Protein AF-A0A444YZS9-F1 (afdb_monomer)

Structure (mmCIF, N/CA/C/O backbone):
data_AF-A0A444YZS9-F1
#
_entry.id   AF-A0A444YZS9-F1
#
loop_
_atom_site.group_PDB
_atom_site.id
_atom_site.type_symbol
_atom_site.label_atom_id
_atom_site.label_alt_id
_atom_site.label_comp_id
_atom_site.label_asym_id
_atom_site.label_entity_id
_atom_site.label_seq_id
_atom_site.pdbx_PDB_ins_code
_atom_site.Cartn_x
_atom_site.Cartn_y
_atom_site.Cartn_z
_atom_site.occupancy
_atom_site.B_iso_or_equiv
_atom_site.auth_seq_id
_atom_site.auth_comp_id
_atom_site.auth_asym_id
_atom_site.auth_atom_id
_atom_site.pdbx_PDB_model_num
ATOM 1 N N . MET A 1 1 ? 4.940 11.281 -20.758 1.00 59.12 1 MET A N 1
ATOM 2 C CA . MET A 1 1 ? 5.599 10.452 -19.725 1.00 59.12 1 MET A CA 1
ATOM 3 C C . MET A 1 1 ? 4.553 9.520 -19.146 1.00 59.12 1 MET A C 1
ATOM 5 O O . MET A 1 1 ? 3.507 10.004 -18.732 1.00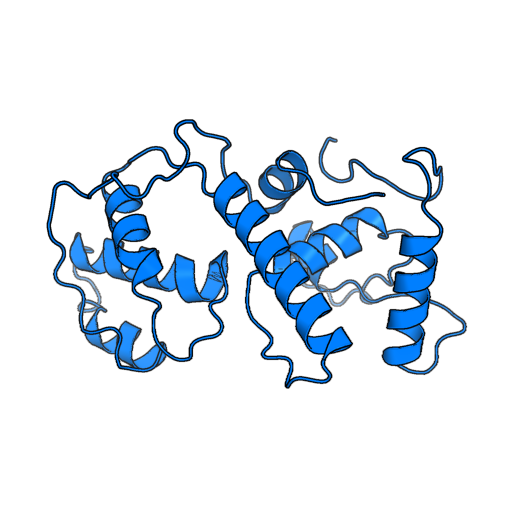 59.12 1 MET A O 1
ATOM 9 N N . ILE A 1 2 ? 4.793 8.212 -19.192 1.00 72.50 2 ILE A N 1
ATOM 10 C CA . ILE A 1 2 ? 3.886 7.215 -18.611 1.00 72.50 2 ILE A CA 1
ATOM 11 C C . ILE A 1 2 ? 3.994 7.282 -17.088 1.00 72.50 2 ILE A C 1
ATOM 13 O O . ILE A 1 2 ? 5.090 7.399 -16.548 1.00 72.50 2 ILE A O 1
ATOM 17 N N . GLY A 1 3 ? 2.858 7.239 -16.403 1.00 81.62 3 GLY A N 1
ATOM 18 C CA . GLY A 1 3 ? 2.788 7.294 -14.949 1.00 81.62 3 GLY A CA 1
ATOM 19 C C . GLY A 1 3 ? 1.581 6.522 -14.445 1.00 81.62 3 GLY A C 1
ATOM 20 O O . GLY A 1 3 ? 0.615 6.331 -15.184 1.00 81.62 3 GLY A O 1
ATOM 21 N N . MET A 1 4 ? 1.660 6.071 -13.197 1.00 89.69 4 MET A N 1
ATOM 22 C CA . MET A 1 4 ? 0.568 5.365 -12.541 1.00 89.69 4 MET A CA 1
ATOM 23 C C . MET A 1 4 ? -0.643 6.290 -12.399 1.00 89.69 4 MET A C 1
ATOM 25 O O . MET A 1 4 ? -0.527 7.415 -11.908 1.00 89.69 4 MET A O 1
ATOM 29 N N . SER A 1 5 ? -1.801 5.811 -12.835 1.00 91.38 5 SER A N 1
ATOM 30 C CA . SER A 1 5 ? -3.080 6.498 -12.702 1.00 91.38 5 SER A CA 1
ATOM 31 C C . SER A 1 5 ? -3.876 5.973 -11.506 1.00 91.38 5 SER A C 1
ATOM 33 O O . SER A 1 5 ? -3.575 4.923 -10.939 1.00 91.38 5 SER A O 1
ATOM 35 N N . LEU A 1 6 ? -4.953 6.674 -11.144 1.00 91.94 6 LEU A N 1
ATOM 36 C CA . LEU A 1 6 ? -5.874 6.202 -10.109 1.00 91.94 6 LEU A CA 1
ATOM 37 C C . LEU A 1 6 ? -6.535 4.865 -10.484 1.00 91.94 6 LEU A C 1
ATOM 39 O O . LEU A 1 6 ? -6.752 4.029 -9.612 1.00 91.94 6 LEU A O 1
ATOM 43 N N . LEU A 1 7 ? -6.803 4.638 -11.775 1.00 90.75 7 LEU A N 1
ATOM 44 C CA . LEU A 1 7 ? -7.357 3.373 -12.263 1.00 90.75 7 LEU A CA 1
ATOM 45 C C . LEU A 1 7 ? -6.376 2.213 -12.067 1.00 90.75 7 LEU A C 1
ATOM 47 O O . LEU A 1 7 ? -6.802 1.125 -11.694 1.00 90.75 7 LEU A O 1
ATOM 51 N N . ASP A 1 8 ? -5.073 2.447 -12.245 1.00 91.25 8 ASP A N 1
ATOM 52 C CA . ASP A 1 8 ? -4.054 1.425 -11.986 1.00 91.25 8 ASP A CA 1
ATOM 53 C C . ASP A 1 8 ? -4.031 1.021 -10.509 1.00 91.25 8 ASP A C 1
ATOM 55 O O . ASP A 1 8 ? -3.985 -0.167 -10.192 1.00 91.25 8 ASP A O 1
ATOM 59 N N . VAL A 1 9 ? -4.122 1.997 -9.597 1.00 92.62 9 VAL A N 1
ATOM 60 C CA . VAL A 1 9 ? -4.175 1.728 -8.152 1.00 92.62 9 VAL A CA 1
ATOM 61 C C . VAL A 1 9 ? -5.388 0.878 -7.804 1.00 92.62 9 VAL A C 1
ATOM 63 O O . VAL A 1 9 ? -5.254 -0.136 -7.122 1.00 92.62 9 VAL A O 1
ATOM 66 N N . VAL A 1 10 ? -6.566 1.256 -8.293 1.00 92.00 10 VAL A N 1
ATOM 67 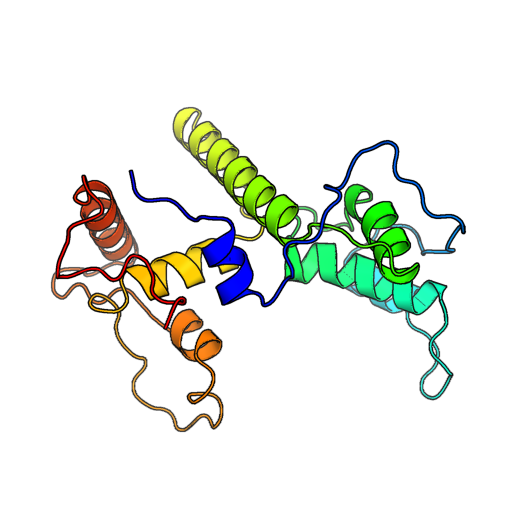C CA . VAL A 1 10 ? -7.817 0.522 -8.053 1.00 92.00 10 VAL A CA 1
ATOM 68 C C . VAL A 1 10 ? -7.719 -0.894 -8.592 1.00 92.00 10 VAL A C 1
ATOM 70 O O . VAL A 1 10 ? -8.099 -1.842 -7.916 1.00 92.00 10 VAL A O 1
ATOM 73 N N . ALA A 1 11 ? -7.162 -1.061 -9.785 1.00 89.81 11 ALA A N 1
ATOM 74 C CA . ALA A 1 11 ? -7.103 -2.364 -10.415 1.00 89.81 11 ALA A CA 1
ATOM 75 C C . ALA A 1 11 ? -6.065 -3.304 -9.770 1.00 89.81 11 ALA A C 1
ATOM 77 O O . ALA A 1 11 ? -6.247 -4.520 -9.791 1.00 89.81 11 ALA A O 1
ATOM 78 N N . ILE A 1 12 ? -5.000 -2.764 -9.162 1.00 89.50 12 ILE A N 1
ATOM 79 C CA . ILE A 1 12 ? -4.020 -3.552 -8.395 1.00 89.50 12 ILE A CA 1
ATOM 80 C C . ILE A 1 12 ? -4.536 -3.876 -6.987 1.00 89.50 12 ILE A C 1
ATOM 82 O O . ILE A 1 12 ? -4.329 -4.985 -6.499 1.00 89.50 12 ILE A O 1
ATOM 86 N N . THR A 1 13 ? -5.171 -2.912 -6.319 1.00 89.44 13 THR A N 1
ATOM 87 C CA . THR A 1 13 ? -5.498 -3.006 -4.884 1.00 89.44 13 THR A CA 1
ATOM 88 C C . THR A 1 13 ? -6.938 -3.416 -4.591 1.00 89.44 13 THR A C 1
ATOM 90 O O . THR A 1 13 ? -7.235 -3.831 -3.475 1.00 89.44 13 THR A O 1
ATOM 93 N N . GLY A 1 14 ? -7.842 -3.276 -5.560 1.00 89.94 14 GLY A N 1
ATOM 94 C CA . GLY A 1 14 ? -9.284 -3.414 -5.362 1.00 89.94 14 GLY A CA 1
ATOM 95 C C . GLY A 1 14 ? -9.913 -2.286 -4.536 1.00 89.94 14 GLY A C 1
ATOM 96 O O . GLY A 1 14 ? -11.105 -2.355 -4.240 1.00 89.94 14 GLY A O 1
ATOM 97 N N . LEU A 1 15 ? -9.148 -1.257 -4.147 1.00 89.88 15 LEU A N 1
ATOM 98 C CA . LEU A 1 15 ? -9.673 -0.139 -3.366 1.00 89.88 15 LEU A CA 1
ATOM 99 C C . LEU A 1 15 ? -10.675 0.668 -4.204 1.00 89.88 15 LEU A C 1
ATOM 101 O O . LEU A 1 15 ? -10.354 1.036 -5.335 1.00 89.88 15 LEU A O 1
ATOM 105 N N . PRO A 1 16 ? -11.865 0.986 -3.674 1.00 85.56 16 PRO A N 1
ATOM 106 C CA . PRO A 1 16 ? -12.861 1.746 -4.415 1.00 85.56 16 PRO A CA 1
ATOM 107 C C . PRO A 1 16 ? -12.456 3.220 -4.572 1.00 85.56 16 PRO A C 1
ATOM 109 O O . PRO A 1 16 ? -11.836 3.814 -3.686 1.00 85.56 16 PRO A O 1
ATOM 112 N N . ILE A 1 17 ? -12.865 3.836 -5.686 1.00 87.00 17 ILE A N 1
ATOM 113 C CA . ILE A 1 17 ? -12.825 5.295 -5.858 1.00 87.00 17 ILE A CA 1
ATOM 114 C C . ILE A 1 17 ? -14.128 5.863 -5.299 1.00 87.00 17 ILE A C 1
ATOM 116 O O . ILE A 1 17 ? -15.120 5.975 -6.017 1.00 87.00 17 ILE A O 1
ATOM 120 N N . ASN A 1 18 ? -14.121 6.227 -4.021 1.00 81.75 18 ASN A N 1
ATOM 121 C CA . ASN A 1 18 ? -15.279 6.829 -3.368 1.00 81.75 18 ASN A CA 1
ATOM 122 C C . ASN A 1 18 ? -15.033 8.322 -3.114 1.00 81.75 18 ASN A C 1
ATOM 124 O O . ASN A 1 18 ? -13.972 8.658 -2.593 1.00 81.75 18 ASN A O 1
ATOM 128 N N . PRO A 1 19 ? -15.972 9.228 -3.433 1.00 76.38 19 PRO A N 1
ATOM 129 C CA . PRO A 1 19 ? -16.004 10.539 -2.795 1.00 76.38 19 PRO A CA 1
ATOM 130 C C . PRO A 1 19 ? -16.503 10.400 -1.341 1.00 76.38 19 PRO A C 1
ATOM 132 O O . PRO A 1 19 ? -17.298 9.498 -1.067 1.00 76.38 19 PRO A O 1
ATOM 135 N N . PRO A 1 20 ? -16.126 11.301 -0.419 1.00 83.19 20 PRO A N 1
ATOM 136 C CA . PRO A 1 20 ? -15.168 12.403 -0.561 1.00 83.19 20 PRO A CA 1
ATOM 137 C C . PRO A 1 20 ? -13.691 11.971 -0.460 1.00 83.19 20 PRO A C 1
ATOM 139 O O . PRO A 1 20 ? -13.353 10.857 -0.057 1.00 83.19 20 PRO A O 1
ATOM 142 N N . ASP A 1 21 ? -12.791 12.888 -0.816 1.00 82.88 21 ASP A N 1
ATOM 143 C CA . ASP A 1 21 ? -11.374 12.745 -0.477 1.00 82.88 21 ASP A CA 1
ATOM 144 C C . ASP A 1 21 ? -11.174 12.918 1.034 1.00 82.88 21 ASP A C 1
ATOM 146 O O . ASP A 1 21 ? -11.908 13.671 1.667 1.00 82.88 21 ASP A O 1
ATOM 150 N N . TYR A 1 22 ? -10.164 12.259 1.606 1.00 81.75 22 TYR A N 1
ATOM 151 C CA . TYR A 1 22 ? -9.797 12.483 3.005 1.00 81.75 22 TYR A CA 1
ATOM 152 C C . TYR A 1 22 ? -9.292 13.919 3.200 1.00 81.75 22 TYR A C 1
ATOM 154 O O . TYR A 1 22 ? -8.346 14.346 2.532 1.00 81.75 22 TYR A O 1
ATOM 162 N N . THR A 1 23 ? -9.899 14.643 4.135 1.00 81.12 23 THR A N 1
ATOM 163 C CA . THR A 1 23 ? -9.546 16.023 4.481 1.00 81.12 23 THR A CA 1
ATOM 164 C C . THR A 1 23 ? -9.266 16.145 5.980 1.00 81.12 23 THR A C 1
ATOM 166 O O . THR A 1 23 ? -9.732 15.340 6.784 1.00 81.12 23 THR A O 1
ATOM 169 N N . SER A 1 24 ? -8.464 17.137 6.384 1.00 75.56 24 SER A N 1
ATOM 170 C CA . SER A 1 24 ? -8.013 17.279 7.781 1.00 75.56 24 SER A CA 1
ATOM 171 C C . SER A 1 24 ? -9.128 17.632 8.773 1.00 75.56 24 SER A C 1
ATOM 173 O O . SER A 1 24 ? -8.944 17.494 9.979 1.00 75.56 24 SER A O 1
ATOM 175 N N . ASP A 1 25 ? -10.255 18.140 8.280 1.00 83.06 25 ASP A N 1
ATOM 176 C CA . ASP A 1 25 ? -11.454 18.466 9.055 1.00 83.06 25 ASP A CA 1
ATOM 177 C C . ASP A 1 25 ? -12.316 17.237 9.374 1.00 83.06 25 ASP A C 1
ATOM 179 O O . ASP A 1 25 ? -13.143 17.307 10.282 1.00 83.06 25 ASP A O 1
ATOM 183 N N . MET A 1 26 ? -12.102 16.102 8.698 1.00 87.31 26 MET A N 1
ATOM 184 C CA . MET A 1 26 ? -12.776 14.854 9.051 1.00 87.31 26 MET A CA 1
ATOM 185 C C . MET A 1 26 ? -12.271 14.351 10.399 1.00 87.31 26 MET A C 1
ATOM 187 O O . MET A 1 26 ? -11.069 14.183 10.608 1.00 87.31 26 MET A O 1
ATOM 191 N N . GLN A 1 27 ? -13.203 14.091 11.311 1.00 88.62 27 GLN A N 1
ATOM 192 C CA . GLN A 1 27 ? -12.918 13.572 12.643 1.00 88.62 27 GLN A CA 1
ATOM 193 C C . GLN A 1 27 ? -13.842 12.389 12.937 1.00 88.62 27 GLN A C 1
ATOM 195 O O . GLN A 1 27 ? -15.018 12.443 12.562 1.00 88.62 27 GLN A O 1
ATOM 200 N N . PRO A 1 28 ? -13.335 11.333 13.592 1.00 91.25 28 PRO A N 1
ATOM 201 C CA . PRO A 1 28 ? -14.181 10.246 14.058 1.00 91.25 28 PRO A CA 1
ATOM 202 C C . PRO A 1 28 ? -15.171 10.760 15.109 1.00 91.25 28 PRO A C 1
ATOM 204 O O . PRO A 1 28 ? -14.886 11.704 15.853 1.00 91.25 28 PRO A O 1
ATOM 207 N N . LYS A 1 29 ? -16.346 10.139 15.168 1.00 91.38 29 LYS A N 1
ATOM 208 C CA . LYS A 1 29 ? -17.387 10.452 16.155 1.00 91.38 29 LYS A CA 1
ATOM 209 C C . LYS A 1 29 ? -16.996 9.969 17.548 1.00 91.38 29 LYS A C 1
ATOM 211 O O . LYS A 1 29 ? -17.358 10.612 18.533 1.00 91.38 29 LYS A O 1
ATOM 216 N N . HIS A 1 30 ? -16.269 8.859 17.625 1.00 91.94 30 HIS A N 1
ATOM 217 C CA . HIS A 1 30 ? -15.856 8.237 18.875 1.00 91.94 30 HIS A CA 1
ATOM 218 C C . HIS A 1 30 ? -14.355 8.379 19.109 1.00 91.94 30 HIS A C 1
ATOM 220 O O . HIS A 1 30 ? -13.547 8.522 18.189 1.00 91.94 30 HIS A O 1
ATOM 226 N N . GLN A 1 31 ? -13.985 8.335 20.386 1.00 90.50 31 GLN A N 1
ATOM 227 C CA . GLN A 1 31 ? -12.598 8.190 20.798 1.00 90.50 31 GLN A CA 1
ATOM 228 C C . GLN A 1 31 ? -12.319 6.716 21.062 1.00 90.50 31 GLN A C 1
ATOM 230 O O . GLN A 1 31 ? -13.082 6.066 21.772 1.00 90.50 31 GLN A O 1
ATOM 235 N N . TYR A 1 32 ? -11.212 6.234 20.510 1.00 91.88 32 TYR A N 1
ATOM 236 C CA . TYR A 1 32 ? -10.763 4.853 20.640 1.00 91.88 32 TYR A CA 1
ATOM 237 C C . TYR A 1 32 ? -9.523 4.794 21.523 1.00 91.88 32 TYR A C 1
ATOM 239 O O . TYR A 1 32 ? -8.612 5.623 21.391 1.00 91.88 32 TYR A O 1
ATOM 247 N N . THR A 1 33 ? -9.477 3.818 22.424 1.00 90.94 33 THR A N 1
ATOM 248 C CA . THR A 1 33 ? -8.387 3.675 23.395 1.00 90.94 33 THR A CA 1
ATOM 249 C C . THR A 1 33 ? -7.272 2.830 22.798 1.00 90.94 33 THR A C 1
ATOM 251 O O . THR A 1 33 ? -7.113 1.655 23.107 1.00 90.94 33 THR A O 1
ATOM 254 N N . ILE A 1 34 ? -6.472 3.442 21.926 1.00 89.88 34 ILE A N 1
ATOM 255 C CA . ILE A 1 34 ? -5.350 2.762 21.271 1.00 89.88 34 ILE A CA 1
ATOM 256 C C . ILE A 1 34 ? -4.065 2.990 22.066 1.00 89.88 34 ILE A C 1
ATOM 258 O O . ILE A 1 34 ? -3.676 4.133 22.328 1.00 89.88 34 ILE A O 1
ATOM 262 N N . ALA A 1 35 ? -3.386 1.904 22.442 1.00 82.06 35 ALA A N 1
ATOM 263 C CA . ALA A 1 35 ? -2.146 1.977 23.204 1.00 82.06 35 ALA A CA 1
ATOM 264 C C . ALA A 1 35 ? -1.063 2.767 22.442 1.00 82.06 35 ALA A C 1
ATOM 266 O O . ALA A 1 35 ? -0.989 2.748 21.210 1.00 82.06 35 ALA A O 1
ATOM 267 N N . SER A 1 36 ? -0.226 3.484 23.202 1.00 69.00 36 SER A N 1
ATOM 268 C CA . SER A 1 36 ? 0.723 4.480 22.688 1.00 69.00 36 SER A CA 1
ATOM 269 C C . SER A 1 36 ? 1.567 3.984 21.510 1.00 69.00 36 SER A C 1
ATOM 271 O O . SER A 1 36 ? 2.162 2.908 21.530 1.00 69.00 36 SER A O 1
ATOM 273 N N . THR A 1 37 ? 1.710 4.855 20.513 1.00 65.81 37 THR A N 1
ATOM 274 C CA . THR A 1 37 ? 2.449 4.619 19.267 1.00 65.81 37 THR A CA 1
ATOM 275 C C . THR A 1 37 ? 3.972 4.676 19.413 1.00 65.81 37 THR A C 1
ATOM 277 O O . THR A 1 37 ? 4.674 4.656 18.410 1.00 65.81 37 THR A O 1
ATOM 280 N N . THR A 1 38 ? 4.500 4.825 20.630 1.00 64.06 38 THR A N 1
ATOM 281 C CA . THR A 1 38 ? 5.935 5.040 20.902 1.00 64.06 38 THR A CA 1
ATOM 282 C C . THR A 1 38 ? 6.790 3.778 20.781 1.00 64.06 38 THR A C 1
ATOM 284 O O . THR A 1 38 ? 8.015 3.870 20.854 1.00 64.06 38 THR A O 1
ATOM 287 N N . ASN A 1 39 ? 6.168 2.616 20.587 1.00 68.19 39 ASN A N 1
ATOM 288 C CA . ASN A 1 39 ? 6.837 1.318 20.590 1.00 68.19 39 ASN A CA 1
ATOM 289 C C . ASN A 1 39 ? 6.955 0.733 19.168 1.00 68.19 39 ASN A C 1
ATOM 291 O O . ASN A 1 39 ? 6.439 1.305 18.204 1.00 68.19 39 ASN A O 1
ATOM 295 N N . SER A 1 40 ? 7.653 -0.399 19.032 1.00 85.94 40 SER A N 1
ATOM 296 C CA . SER A 1 40 ? 7.770 -1.116 17.756 1.00 85.94 40 SER A CA 1
ATOM 297 C C . SER A 1 40 ? 6.416 -1.664 17.279 1.00 85.94 40 SER A C 1
ATOM 299 O O . SER A 1 40 ? 5.473 -1.783 18.062 1.00 85.94 40 SER A O 1
ATOM 301 N N . TYR A 1 41 ? 6.316 -2.058 16.006 1.00 87.69 41 TYR A N 1
ATOM 302 C CA . TYR A 1 41 ? 5.125 -2.744 15.482 1.00 87.69 41 TYR A CA 1
ATOM 303 C C . TYR A 1 41 ? 4.753 -4.002 16.285 1.00 87.69 41 TYR A C 1
ATOM 305 O O . TYR A 1 41 ? 3.574 -4.235 16.541 1.00 87.69 41 TYR A O 1
ATOM 313 N N . SER A 1 42 ? 5.740 -4.797 16.706 1.00 88.00 42 SER A N 1
ATOM 314 C CA . SER A 1 42 ? 5.505 -6.014 17.494 1.00 88.00 42 SER A CA 1
ATOM 315 C C . SER A 1 42 ? 4.935 -5.692 18.872 1.00 88.00 42 SER A C 1
ATOM 317 O O . SER A 1 42 ? 3.972 -6.322 19.306 1.00 88.00 42 SER A O 1
ATOM 319 N N . ASP A 1 43 ? 5.484 -4.672 19.533 1.00 89.62 43 ASP A N 1
ATOM 320 C CA . ASP A 1 43 ? 4.969 -4.216 20.822 1.00 89.62 43 ASP A CA 1
ATOM 321 C C . ASP A 1 43 ? 3.559 -3.650 20.668 1.00 89.62 43 ASP A C 1
ATOM 323 O O . ASP A 1 43 ? 2.694 -3.934 21.489 1.00 89.62 43 ASP A O 1
ATOM 327 N N . PHE A 1 44 ? 3.303 -2.875 19.609 1.00 91.12 44 PHE A N 1
ATOM 328 C CA . PHE A 1 44 ? 1.978 -2.332 19.327 1.00 91.12 44 PHE A CA 1
ATOM 329 C C . PHE A 1 44 ? 0.929 -3.442 19.220 1.00 91.12 44 PHE A C 1
ATOM 331 O O . PHE A 1 44 ? -0.127 -3.336 19.842 1.00 91.12 44 PHE A O 1
ATOM 338 N N . ILE A 1 45 ? 1.231 -4.518 18.485 1.00 90.44 45 ILE A N 1
ATOM 339 C CA . ILE A 1 45 ? 0.344 -5.682 18.380 1.00 90.44 45 ILE A CA 1
ATOM 340 C C . ILE A 1 45 ? 0.106 -6.282 19.768 1.00 90.44 45 ILE A C 1
ATOM 342 O O . ILE A 1 45 ? -1.042 -6.446 20.162 1.00 90.44 45 ILE A O 1
ATOM 346 N N . ALA A 1 46 ? 1.165 -6.544 20.538 1.00 90.62 46 ALA A N 1
ATOM 347 C CA . ALA A 1 46 ? 1.043 -7.160 21.860 1.00 90.62 46 ALA A CA 1
ATOM 348 C C . ALA A 1 46 ? 0.196 -6.337 22.851 1.00 90.62 46 ALA A C 1
ATOM 350 O O . ALA A 1 46 ? -0.473 -6.914 23.699 1.00 90.62 46 ALA A O 1
ATOM 351 N N . HIS A 1 47 ? 0.207 -5.003 22.747 1.00 90.94 47 HIS A N 1
ATOM 352 C CA . HIS A 1 47 ? -0.549 -4.124 23.648 1.00 90.94 47 HIS A CA 1
ATOM 353 C C . HIS A 1 47 ? -2.016 -3.930 23.253 1.00 90.94 47 HIS A C 1
ATOM 355 O O . HIS A 1 47 ? -2.814 -3.565 24.110 1.00 90.94 47 HIS A O 1
ATOM 361 N N . ASN A 1 48 ? -2.365 -4.115 21.977 1.00 91.25 48 ASN A N 1
ATOM 362 C CA . ASN A 1 48 ? -3.723 -3.880 21.472 1.00 91.25 48 ASN A CA 1
ATOM 363 C C . ASN A 1 48 ? -4.441 -5.175 21.061 1.00 91.25 48 ASN A C 1
ATOM 365 O O . ASN A 1 48 ? -5.537 -5.114 20.516 1.00 91.25 48 ASN A O 1
ATOM 369 N N . MET A 1 49 ? -3.819 -6.337 21.263 1.00 89.38 49 MET A N 1
ATOM 370 C CA . MET A 1 49 ? -4.417 -7.634 20.965 1.00 89.38 49 MET A CA 1
ATOM 371 C C . MET A 1 49 ? -5.251 -8.122 22.149 1.00 89.38 49 MET A C 1
ATOM 373 O O . MET A 1 49 ? -4.767 -8.174 23.281 1.00 89.38 49 MET A O 1
ATOM 377 N N . GLY A 1 50 ? -6.489 -8.512 21.861 1.00 88.94 50 GLY A N 1
ATOM 378 C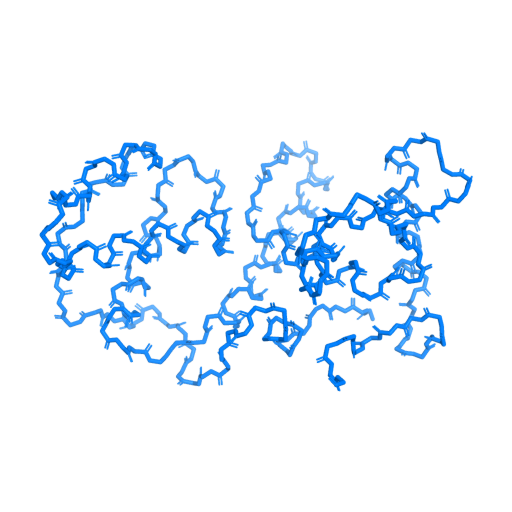 CA . GLY A 1 50 ? -7.395 -9.136 22.817 1.00 88.94 50 GLY A CA 1
ATOM 379 C C . GLY A 1 50 ? -7.002 -10.539 23.241 1.00 88.94 50 GLY A C 1
ATOM 380 O O . GLY A 1 50 ? -6.089 -11.161 22.693 1.00 88.94 50 GLY A O 1
ATOM 381 N N . ALA A 1 51 ? -7.748 -11.065 24.209 1.00 90.69 51 ALA A N 1
ATOM 382 C CA . ALA A 1 51 ? -7.625 -12.458 24.603 1.00 90.69 51 ALA A CA 1
ATOM 383 C C . ALA A 1 51 ? -8.137 -13.387 23.489 1.00 90.69 51 ALA A C 1
ATOM 385 O O . ALA A 1 51 ? -9.112 -13.103 22.794 1.00 90.69 51 ALA A O 1
ATOM 386 N N . GLU A 1 52 ? -7.493 -14.538 23.328 1.00 91.12 52 GLU A N 1
ATOM 387 C CA . GLU A 1 52 ? -7.937 -15.521 22.345 1.00 91.12 52 GLU A CA 1
ATOM 388 C C . GLU A 1 52 ? -9.355 -16.022 22.674 1.00 91.12 52 GLU A C 1
ATOM 390 O O . GLU A 1 52 ? -9.679 -16.332 23.822 1.00 91.12 52 GLU A O 1
ATOM 395 N N . GLY A 1 53 ? -10.213 -16.096 21.655 1.00 91.06 53 GLY A N 1
ATOM 396 C CA . GLY A 1 53 ? -11.592 -16.567 21.793 1.00 91.06 53 GLY A CA 1
ATOM 397 C C . GLY A 1 53 ? -12.590 -15.527 22.312 1.00 91.06 53 GLY A C 1
ATOM 398 O O . GLY A 1 53 ? -13.770 -15.858 22.439 1.00 91.06 53 GLY A O 1
ATOM 399 N N . THR A 1 54 ? -12.172 -14.285 22.582 1.00 93.94 54 THR A N 1
ATOM 400 C CA . THR A 1 54 ? -13.111 -13.197 22.887 1.00 93.94 54 THR A CA 1
ATOM 401 C C . THR A 1 54 ? -13.609 -12.508 21.613 1.00 93.94 54 THR A C 1
ATOM 403 O O . THR A 1 54 ? -12.898 -12.492 20.605 1.00 93.94 54 THR A O 1
ATOM 406 N N . PRO A 1 55 ? -14.828 -11.935 21.621 1.00 95.00 55 PRO A N 1
ATOM 407 C CA . PRO A 1 55 ? -15.290 -11.087 20.527 1.00 95.00 55 PRO A CA 1
ATOM 408 C C . PRO A 1 55 ? -14.339 -9.908 20.304 1.00 95.00 55 PRO A C 1
ATOM 410 O O . PRO A 1 55 ? -13.852 -9.333 21.276 1.00 95.00 55 PRO A O 1
ATOM 413 N N . VAL A 1 56 ? -14.119 -9.547 19.038 1.00 94.25 56 VAL A N 1
ATOM 414 C CA . VAL A 1 56 ? -13.288 -8.394 18.670 1.00 94.25 56 VAL A CA 1
ATOM 415 C C . VAL A 1 56 ? -13.988 -7.106 19.098 1.00 94.25 56 VAL A C 1
ATOM 417 O O . VAL A 1 56 ? -15.150 -6.889 18.751 1.00 94.25 56 VAL A O 1
ATOM 420 N N . THR A 1 57 ? -13.286 -6.267 19.849 1.00 95.62 57 THR A N 1
ATOM 421 C CA . THR A 1 57 ? -13.772 -4.956 20.295 1.00 95.62 57 THR A CA 1
ATOM 422 C C . THR A 1 57 ? -13.557 -3.877 19.233 1.00 95.62 57 THR A C 1
ATOM 424 O O . THR A 1 57 ? -12.750 -4.030 18.312 1.00 95.62 57 THR A O 1
ATOM 427 N N . ASP A 1 58 ? -14.249 -2.746 19.372 1.00 96.44 58 ASP A N 1
ATOM 428 C CA . ASP A 1 58 ? -14.077 -1.611 18.459 1.00 96.44 58 ASP A CA 1
ATOM 429 C C . ASP A 1 58 ? -12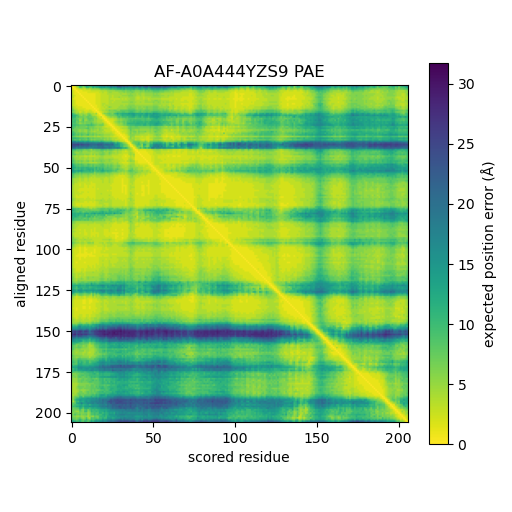.646 -1.050 18.502 1.00 96.44 58 ASP A C 1
ATOM 431 O O . ASP A 1 58 ? -12.056 -0.771 17.456 1.00 96.44 58 ASP A O 1
ATOM 435 N N . ASP A 1 59 ? -12.051 -0.973 19.698 1.00 95.31 59 ASP A N 1
ATOM 436 C CA . ASP A 1 59 ? -10.660 -0.552 19.896 1.00 95.31 59 ASP A CA 1
ATOM 437 C C . ASP A 1 59 ? -9.677 -1.503 19.193 1.00 95.31 59 ASP A C 1
ATOM 439 O O . ASP A 1 59 ? -8.758 -1.051 18.507 1.00 95.31 59 ASP A O 1
ATOM 443 N N . GLU A 1 60 ? -9.892 -2.819 19.284 1.00 95.00 60 GLU A N 1
ATOM 444 C CA . GLU A 1 60 ? -9.082 -3.820 18.576 1.00 95.00 60 GLU A CA 1
ATOM 445 C C . GLU A 1 60 ? -9.212 -3.691 17.057 1.00 95.00 60 GLU A C 1
ATOM 447 O O . GLU A 1 60 ? -8.215 -3.782 16.334 1.00 95.00 60 GLU A O 1
ATOM 452 N N . HIS A 1 61 ? -10.422 -3.439 16.554 1.00 96.00 61 HIS A N 1
ATOM 453 C CA . HIS A 1 61 ? -10.640 -3.241 15.126 1.00 96.00 61 HIS A CA 1
ATOM 454 C C . HIS A 1 61 ? -9.938 -1.967 14.624 1.00 96.00 61 HIS A C 1
ATOM 456 O O . HIS A 1 61 ? -9.252 -2.004 13.597 1.00 96.00 61 HIS A O 1
ATOM 462 N N . VAL A 1 62 ? -10.028 -0.857 15.364 1.00 96.31 62 VAL A N 1
ATOM 463 C CA . VAL A 1 62 ? -9.300 0.379 15.039 1.00 96.31 62 VAL A CA 1
ATOM 464 C C . VAL A 1 62 ? -7.788 0.170 15.125 1.00 96.31 62 VAL A C 1
ATOM 466 O O . VAL A 1 62 ? -7.066 0.613 14.229 1.00 96.31 62 VAL A O 1
ATOM 469 N N . ALA A 1 63 ? -7.287 -0.548 16.136 1.00 95.12 63 ALA A N 1
ATOM 470 C CA . ALA A 1 63 ? -5.870 -0.887 16.252 1.00 95.12 63 ALA A CA 1
ATOM 471 C C . ALA A 1 63 ? -5.381 -1.718 15.057 1.00 95.12 63 ALA A C 1
ATOM 473 O O . ALA A 1 63 ? -4.317 -1.435 14.497 1.00 95.12 63 ALA A O 1
ATOM 474 N N . PHE A 1 64 ? -6.170 -2.707 14.628 1.00 95.31 64 PHE A N 1
ATOM 475 C CA . PHE A 1 64 ? -5.882 -3.516 13.448 1.00 95.31 64 PHE A CA 1
ATOM 476 C C . PHE A 1 64 ? -5.813 -2.662 12.179 1.00 95.31 64 PHE A C 1
ATOM 478 O O . PHE A 1 64 ? -4.823 -2.737 11.449 1.00 95.31 64 PHE A O 1
ATOM 485 N N . LEU A 1 65 ? -6.819 -1.819 11.923 1.00 95.44 65 LEU A N 1
ATOM 486 C CA . LEU A 1 65 ? -6.830 -0.929 10.758 1.00 95.44 65 LEU A CA 1
ATOM 487 C C . LEU A 1 65 ? -5.645 0.036 10.791 1.00 95.44 65 LEU A C 1
ATOM 489 O O . LEU A 1 65 ? -4.991 0.264 9.774 1.00 95.44 65 LEU A O 1
ATOM 493 N N . PHE A 1 66 ? -5.320 0.563 11.969 1.00 94.38 66 PHE A N 1
ATOM 494 C CA . PHE A 1 66 ? -4.189 1.455 12.153 1.00 94.38 66 PHE A CA 1
ATOM 495 C C . PHE A 1 66 ? -2.857 0.769 11.825 1.00 94.38 66 PHE A C 1
ATOM 497 O O . PHE A 1 66 ? -2.039 1.340 11.090 1.00 94.38 66 PHE A O 1
ATOM 504 N N . TYR A 1 67 ? -2.660 -0.465 12.305 1.00 93.88 67 TYR A N 1
ATOM 505 C CA . TYR A 1 67 ? -1.532 -1.329 11.943 1.00 93.88 67 TYR A CA 1
ATOM 506 C C . TYR A 1 67 ? -1.480 -1.594 10.440 1.00 93.88 67 TYR A C 1
ATOM 508 O O . TYR A 1 67 ? -0.453 -1.353 9.806 1.00 93.88 67 TYR A O 1
ATOM 516 N N . TRP A 1 68 ? -2.593 -2.038 9.861 1.00 94.06 68 TRP A N 1
ATOM 517 C CA . TRP A 1 68 ? -2.698 -2.384 8.450 1.00 94.06 68 TRP A CA 1
ATOM 518 C C . TRP A 1 68 ? -2.341 -1.202 7.541 1.00 94.06 68 TRP A C 1
ATOM 520 O O . TRP A 1 68 ? -1.535 -1.354 6.621 1.00 94.06 68 TRP A O 1
ATOM 530 N N . LEU A 1 69 ? -2.845 -0.001 7.846 1.00 93.50 69 LEU A N 1
ATOM 531 C CA . LEU A 1 69 ? -2.508 1.219 7.112 1.00 93.50 69 LEU A CA 1
ATOM 532 C C . LEU A 1 69 ? -1.007 1.530 7.191 1.00 93.50 69 LEU A C 1
ATOM 534 O O . LEU A 1 69 ? -0.383 1.789 6.163 1.00 93.50 69 LEU A O 1
ATOM 538 N N . ASN A 1 70 ? -0.411 1.478 8.385 1.00 91.94 70 ASN A N 1
ATOM 539 C CA . ASN A 1 70 ? 1.005 1.804 8.572 1.00 91.94 70 ASN A CA 1
ATOM 540 C C . ASN A 1 70 ? 1.946 0.777 7.941 1.00 91.94 70 ASN A C 1
ATOM 542 O O . ASN A 1 70 ? 2.856 1.160 7.211 1.00 91.94 70 ASN A O 1
ATOM 546 N N . ALA A 1 71 ? 1.761 -0.504 8.252 1.00 90.50 71 ALA A N 1
ATOM 547 C CA . ALA A 1 71 ? 2.721 -1.550 7.923 1.00 90.50 71 ALA A CA 1
ATOM 548 C C . ALA A 1 71 ? 2.528 -2.096 6.504 1.00 90.50 71 ALA A C 1
ATOM 550 O O . ALA A 1 71 ? 3.507 -2.365 5.809 1.00 90.50 71 ALA A O 1
ATOM 551 N N . ILE A 1 72 ? 1.274 -2.252 6.071 1.00 90.88 72 ILE A N 1
ATOM 552 C CA . ILE A 1 72 ? 0.935 -3.016 4.864 1.00 90.88 72 ILE A CA 1
ATOM 553 C C . ILE A 1 72 ? 0.569 -2.096 3.702 1.00 90.88 72 ILE A C 1
ATOM 555 O O . ILE A 1 72 ? 1.103 -2.250 2.607 1.00 90.88 72 ILE A O 1
ATOM 559 N N . VAL A 1 73 ? -0.329 -1.132 3.922 1.00 92.56 73 VAL A N 1
ATOM 560 C CA . VAL A 1 73 ? -0.835 -0.282 2.833 1.00 92.56 73 VAL A CA 1
ATOM 561 C C . VAL A 1 73 ? 0.179 0.795 2.472 1.00 92.56 73 VAL A C 1
ATOM 563 O O . VAL A 1 73 ? 0.647 0.835 1.337 1.00 92.56 73 VAL A O 1
ATOM 566 N N . PHE A 1 74 ? 0.539 1.653 3.430 1.00 91.88 74 PHE A N 1
ATOM 567 C CA . PHE A 1 74 ? 1.407 2.811 3.201 1.00 91.88 74 PHE A CA 1
ATOM 568 C C . PHE A 1 74 ? 2.880 2.558 3.525 1.00 91.88 74 PHE A C 1
ATOM 570 O O . PHE A 1 74 ? 3.707 3.396 3.175 1.00 91.88 74 PHE A O 1
ATOM 577 N N . CYS A 1 75 ? 3.210 1.442 4.183 1.00 89.38 75 CYS A N 1
ATOM 578 C CA . CYS A 1 75 ? 4.573 1.044 4.558 1.00 89.38 75 CYS A CA 1
ATOM 579 C C . CYS A 1 75 ? 5.398 2.210 5.140 1.00 8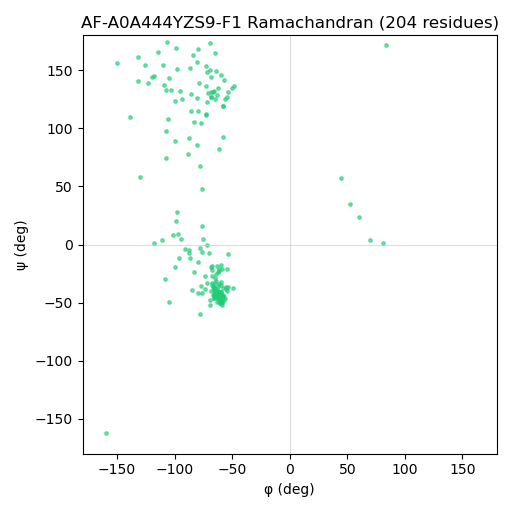9.38 75 CYS A C 1
ATOM 581 O O . CYS A 1 75 ? 6.437 2.591 4.602 1.00 89.38 75 CYS A O 1
ATOM 583 N N . SER A 1 76 ? 4.900 2.827 6.213 1.00 84.19 76 SER A N 1
ATOM 584 C CA . SER A 1 76 ? 5.525 3.985 6.860 1.00 84.19 76 SER A CA 1
ATOM 585 C C . SER A 1 76 ? 7.013 3.742 7.146 1.00 84.19 76 SER A C 1
ATOM 587 O O . SER A 1 76 ? 7.385 2.704 7.685 1.00 84.19 76 SER A O 1
ATOM 589 N N . ARG A 1 77 ? 7.862 4.733 6.837 1.00 77.06 77 ARG A N 1
ATOM 590 C CA . ARG A 1 77 ? 9.321 4.700 7.090 1.00 77.06 77 ARG A CA 1
ATOM 591 C C . ARG A 1 77 ? 9.694 4.567 8.565 1.00 77.06 77 ARG A C 1
ATOM 593 O O . ARG A 1 77 ? 10.823 4.222 8.896 1.00 77.06 77 ARG A O 1
ATOM 600 N N . SER A 1 78 ? 8.768 4.916 9.450 1.00 78.62 78 SER A N 1
ATOM 601 C CA . SER A 1 78 ? 8.998 4.926 10.886 1.00 78.62 78 SER A CA 1
ATOM 602 C C . SER A 1 78 ? 8.927 3.512 11.467 1.00 78.62 78 SER A C 1
ATOM 604 O O . SER A 1 78 ? 8.027 2.740 11.145 1.00 78.62 78 SER A O 1
ATOM 606 N N . VAL A 1 79 ? 9.846 3.212 12.391 1.00 72.56 79 VAL A N 1
ATOM 607 C CA . VAL A 1 79 ? 9.798 2.009 13.249 1.00 72.56 79 VAL A CA 1
ATOM 608 C C . VAL A 1 79 ? 8.570 2.037 14.170 1.00 72.56 79 VAL A C 1
ATOM 610 O O . VAL A 1 79 ? 8.075 0.997 14.597 1.00 72.56 79 VAL A O 1
ATOM 613 N N . GLN A 1 80 ? 8.086 3.244 14.459 1.00 81.00 80 GLN A N 1
ATOM 614 C CA . GLN A 1 80 ? 6.900 3.523 15.256 1.00 81.00 80 GLN A CA 1
ATOM 615 C C . GLN A 1 80 ? 5.679 3.781 14.375 1.00 81.00 80 GLN A C 1
ATOM 617 O O . GLN A 1 80 ? 5.787 4.356 13.286 1.00 81.00 80 GLN A O 1
ATOM 622 N N . MET A 1 81 ? 4.508 3.456 14.911 1.00 80.81 81 MET A N 1
ATOM 623 C CA . MET A 1 81 ? 3.214 3.737 14.299 1.00 80.81 81 MET A CA 1
ATOM 624 C C . MET A 1 81 ? 3.036 5.244 14.043 1.00 80.81 81 MET A C 1
ATOM 626 O O . MET A 1 81 ? 3.030 6.055 14.972 1.00 80.81 81 MET A O 1
ATOM 630 N N . SER A 1 82 ? 2.862 5.644 12.783 1.00 83.25 82 SER A N 1
ATOM 631 C CA . SER A 1 82 ? 2.628 7.046 12.436 1.00 83.25 82 SER A CA 1
ATOM 632 C C . SER A 1 82 ? 1.224 7.457 12.856 1.00 83.25 82 SER A C 1
ATOM 634 O O . SER A 1 82 ? 0.243 7.024 12.253 1.00 83.25 82 SER A O 1
ATOM 636 N N . LYS A 1 83 ? 1.125 8.351 13.846 1.00 84.75 83 LYS A N 1
ATOM 637 C CA . LYS A 1 83 ? -0.149 8.886 14.366 1.00 84.75 83 LYS A CA 1
ATOM 638 C C . LYS A 1 83 ? -1.041 9.506 13.288 1.00 84.75 83 LYS A C 1
ATOM 640 O O . LYS A 1 83 ? -2.247 9.586 13.483 1.00 84.75 83 LYS A O 1
ATOM 645 N N . PHE A 1 84 ? -0.464 9.895 12.150 1.00 84.56 84 PHE A N 1
ATOM 646 C CA . PHE A 1 84 ? -1.204 10.396 10.994 1.00 84.56 84 PHE A CA 1
ATOM 647 C C . PHE A 1 84 ? -2.316 9.440 10.536 1.00 84.56 84 PHE A C 1
ATOM 649 O O . PHE A 1 84 ? -3.383 9.895 10.140 1.00 84.56 84 PHE A O 1
ATOM 656 N N . PHE A 1 85 ? -2.095 8.124 10.616 1.00 89.56 85 PHE A N 1
ATOM 657 C CA . PHE A 1 85 ? -3.073 7.139 10.147 1.00 89.56 85 PHE A CA 1
ATOM 658 C C . PHE A 1 85 ? -4.117 6.744 11.199 1.00 89.56 85 PHE A C 1
ATOM 660 O O . PHE A 1 85 ? -5.029 5.992 10.870 1.00 89.56 85 PHE A O 1
ATOM 667 N N . LEU A 1 86 ? -4.017 7.221 12.445 1.00 91.81 86 LEU A N 1
ATOM 668 C CA . LEU A 1 86 ? -4.965 6.841 13.496 1.00 91.81 86 LEU A CA 1
ATOM 669 C C . LEU A 1 86 ? -6.366 7.435 13.254 1.00 91.81 86 LEU A C 1
ATOM 671 O O . LEU A 1 86 ? -7.325 6.666 13.267 1.00 91.81 86 LEU A O 1
ATOM 675 N N . PRO A 1 87 ? -6.520 8.741 12.944 1.00 92.00 87 PRO A N 1
ATOM 676 C CA . PRO A 1 87 ? -7.822 9.284 12.552 1.00 92.00 87 PRO A CA 1
ATOM 677 C C . PRO A 1 87 ? -8.399 8.573 11.326 1.00 92.00 87 PRO A C 1
ATOM 679 O O . PRO A 1 87 ? -9.592 8.295 11.276 1.00 92.00 87 PRO A O 1
ATOM 682 N N . LEU A 1 88 ? -7.542 8.215 10.363 1.00 91.69 88 LEU A N 1
ATOM 683 C CA . LEU A 1 88 ? -7.953 7.480 9.170 1.00 91.69 88 LEU A CA 1
ATOM 684 C C . LEU A 1 88 ? -8.497 6.085 9.519 1.00 91.69 88 LEU A C 1
ATOM 686 O O . LEU A 1 88 ? -9.535 5.693 9.000 1.00 91.69 88 LEU A O 1
ATOM 690 N N . ALA A 1 89 ? -7.831 5.356 10.418 1.00 94.25 89 ALA A N 1
ATOM 691 C CA . ALA A 1 89 ? -8.286 4.052 10.898 1.00 94.25 89 ALA A CA 1
ATOM 692 C C . ALA A 1 89 ? -9.638 4.140 11.620 1.00 94.25 89 ALA A C 1
ATOM 694 O O . ALA A 1 89 ? -10.527 3.337 11.352 1.00 94.25 89 ALA A O 1
ATOM 695 N N . ALA A 1 90 ? -9.805 5.142 12.485 1.00 95.50 90 ALA A N 1
ATOM 696 C CA . ALA A 1 90 ? -11.053 5.384 13.200 1.00 95.50 90 ALA A CA 1
ATOM 697 C C . ALA A 1 90 ? -12.211 5.707 12.239 1.00 95.50 90 ALA A C 1
ATOM 699 O O . ALA A 1 90 ? -13.290 5.134 12.347 1.00 95.50 90 ALA A O 1
ATOM 700 N N . LEU A 1 91 ? -11.977 6.557 11.235 1.00 94.06 91 LEU A N 1
ATOM 701 C CA . LEU A 1 91 ? -12.984 6.877 10.221 1.00 94.06 91 LEU A CA 1
ATOM 702 C C . LEU A 1 91 ? -13.395 5.652 9.393 1.00 94.06 91 LEU A C 1
ATOM 704 O O . LEU A 1 91 ? -14.581 5.492 9.109 1.00 94.06 91 LEU A O 1
ATOM 708 N N . LEU A 1 92 ? -12.438 4.793 9.024 1.00 93.38 92 LEU A N 1
ATOM 709 C CA . LEU A 1 92 ? -12.721 3.540 8.313 1.00 93.38 92 LEU A CA 1
ATOM 710 C C . LEU A 1 92 ? -13.538 2.566 9.166 1.00 93.38 92 LEU A C 1
ATOM 712 O O . LEU A 1 92 ? -14.442 1.923 8.642 1.00 93.38 92 LEU A O 1
ATOM 716 N N . HIS A 1 93 ? -13.235 2.470 10.463 1.00 95.56 93 HIS A N 1
ATOM 717 C CA . HIS A 1 93 ? -14.014 1.669 11.404 1.00 95.56 93 HIS A CA 1
ATOM 718 C C . HIS A 1 93 ? -15.463 2.169 11.506 1.00 95.56 93 HIS A C 1
ATOM 720 O O . HIS A 1 93 ? -16.388 1.368 11.500 1.00 95.56 93 HIS A O 1
ATOM 726 N N . GLU A 1 94 ? -15.670 3.487 11.519 1.00 95.06 94 GLU A N 1
ATOM 727 C CA . GLU A 1 94 ? -17.000 4.114 11.512 1.00 95.06 94 GLU A CA 1
ATOM 728 C C . GLU A 1 94 ? -17.698 4.091 10.135 1.00 95.06 94 GLU A C 1
ATOM 730 O O . GLU A 1 94 ? -18.646 4.844 9.906 1.00 95.06 94 GLU A O 1
ATOM 735 N N . GLU A 1 95 ? -17.218 3.257 9.208 1.00 91.62 95 GLU A N 1
ATOM 736 C CA . GLU A 1 95 ? -17.778 3.054 7.868 1.00 91.62 95 GLU A CA 1
ATOM 737 C C . GLU A 1 95 ? -17.811 4.326 7.000 1.00 91.62 95 GLU A C 1
ATOM 739 O O . GLU A 1 95 ? -18.580 4.428 6.039 1.00 91.62 95 GLU A O 1
ATOM 744 N N . ASN A 1 96 ? -16.950 5.310 7.289 1.00 90.31 96 ASN A N 1
ATOM 745 C CA . ASN A 1 96 ? -16.847 6.491 6.440 1.00 90.31 96 ASN A CA 1
ATOM 746 C C . ASN A 1 96 ? -16.252 6.108 5.082 1.00 90.31 96 ASN A C 1
ATOM 748 O O . ASN A 1 96 ? -15.197 5.475 4.979 1.00 90.31 96 ASN A O 1
ATOM 752 N N . THR A 1 97 ? -16.907 6.551 4.013 1.00 85.38 97 THR A N 1
ATOM 753 C CA . THR A 1 97 ? -16.423 6.360 2.648 1.00 85.38 97 THR A CA 1
ATOM 754 C C . THR A 1 97 ? -15.226 7.271 2.395 1.00 85.38 97 THR A C 1
ATOM 756 O O . THR A 1 97 ? -15.374 8.489 2.322 1.00 85.38 97 THR A O 1
ATOM 759 N N . LEU A 1 98 ? -14.040 6.681 2.249 1.00 88.56 98 LEU A N 1
ATOM 760 C CA . LEU A 1 98 ? -12.786 7.405 2.047 1.00 88.56 98 LEU A CA 1
ATOM 761 C C . LEU A 1 98 ? -12.099 6.963 0.755 1.00 88.56 98 LEU A C 1
ATOM 763 O O . LEU A 1 98 ? -12.009 5.769 0.461 1.00 88.56 98 LEU A O 1
ATOM 767 N N . ASN A 1 99 ? -11.544 7.921 0.011 1.00 90.81 99 ASN A N 1
ATOM 768 C CA . ASN A 1 99 ? -10.770 7.636 -1.196 1.00 90.81 99 ASN A CA 1
ATOM 769 C C . ASN A 1 99 ? -9.339 7.153 -0.887 1.00 90.81 99 ASN A C 1
ATOM 771 O O . ASN A 1 99 ? -8.351 7.843 -1.164 1.00 90.81 99 ASN A O 1
ATOM 775 N N . LEU A 1 100 ? -9.209 5.957 -0.306 1.00 90.94 100 LEU A N 1
ATOM 776 C CA . LEU A 1 100 ? -7.902 5.373 0.019 1.00 90.94 100 LEU A CA 1
ATOM 777 C C . LEU A 1 100 ? -7.024 5.183 -1.223 1.00 90.94 100 LEU A C 1
ATOM 779 O O . LEU A 1 100 ? -5.815 5.384 -1.139 1.00 90.94 100 LEU A O 1
ATOM 783 N N . ALA A 1 101 ? -7.615 4.858 -2.378 1.00 93.06 101 ALA A N 1
ATOM 784 C CA . ALA A 1 101 ? -6.881 4.713 -3.633 1.00 93.06 101 ALA A CA 1
ATOM 785 C C . ALA A 1 101 ? -6.175 6.021 -4.032 1.00 93.06 101 ALA A C 1
ATOM 787 O O . ALA A 1 101 ? -4.994 6.018 -4.385 1.00 93.06 101 ALA A O 1
ATOM 788 N N . LYS A 1 102 ? -6.870 7.161 -3.921 1.00 92.88 102 LYS A N 1
ATOM 789 C CA . LYS A 1 102 ? -6.286 8.474 -4.219 1.00 92.88 102 LYS A CA 1
ATOM 790 C C . LYS A 1 102 ? -5.228 8.878 -3.198 1.00 92.88 102 LYS A C 1
ATOM 792 O O . LYS A 1 102 ? -4.187 9.401 -3.594 1.00 92.88 102 LYS A O 1
ATOM 797 N N . LEU A 1 103 ? -5.458 8.605 -1.912 1.00 91.62 103 LEU A N 1
ATOM 798 C CA . LEU A 1 103 ? -4.469 8.863 -0.863 1.00 91.62 103 LEU A CA 1
ATOM 799 C C . LEU A 1 103 ? -3.191 8.036 -1.084 1.00 91.62 103 LEU A C 1
ATOM 801 O O . LEU A 1 103 ? -2.084 8.561 -0.968 1.00 91.62 103 LEU A O 1
ATOM 805 N N . LEU A 1 104 ? -3.340 6.764 -1.463 1.00 93.25 104 LEU A N 1
ATOM 806 C CA . LEU A 1 104 ? -2.232 5.864 -1.779 1.00 93.25 104 LEU A CA 1
ATOM 807 C C . LEU A 1 104 ? -1.435 6.340 -2.998 1.00 93.25 104 LEU A C 1
ATOM 809 O O . LEU A 1 104 ? -0.206 6.393 -2.941 1.00 93.25 104 LEU A O 1
ATOM 813 N N . LEU A 1 105 ? -2.125 6.761 -4.064 1.00 93.94 105 LEU A N 1
ATOM 814 C CA . LEU A 1 105 ? -1.488 7.343 -5.245 1.00 93.94 105 LEU A CA 1
ATOM 815 C C . LEU A 1 105 ? -0.697 8.611 -4.897 1.00 93.94 105 LEU A C 1
ATOM 817 O O . LEU A 1 105 ? 0.458 8.751 -5.296 1.00 93.94 105 LEU A O 1
ATOM 821 N N . GLY A 1 106 ? -1.303 9.518 -4.124 1.00 93.00 106 GLY A N 1
ATOM 822 C CA . GLY A 1 106 ? -0.640 10.732 -3.651 1.00 93.00 106 GLY A CA 1
ATOM 823 C C . GLY A 1 106 ? 0.624 10.415 -2.854 1.00 93.00 106 GLY A C 1
ATOM 824 O O . GLY A 1 106 ? 1.672 11.010 -3.105 1.00 93.00 106 GLY A O 1
ATOM 825 N N . ARG A 1 107 ? 0.561 9.413 -1.966 1.00 91.06 107 ARG A N 1
ATOM 826 C CA . ARG A 1 107 ? 1.716 9.002 -1.165 1.00 91.06 107 ARG A CA 1
ATOM 827 C C . ARG A 1 107 ? 2.850 8.411 -2.005 1.00 91.06 107 ARG A C 1
ATOM 829 O O . ARG A 1 107 ? 4.007 8.678 -1.700 1.00 91.06 107 ARG A O 1
ATOM 836 N N . ILE A 1 108 ? 2.556 7.660 -3.072 1.00 91.75 108 ILE A N 1
ATOM 837 C CA . ILE A 1 108 ? 3.595 7.199 -4.014 1.00 91.75 108 ILE A CA 1
ATOM 838 C C . ILE A 1 108 ? 4.332 8.390 -4.624 1.00 91.75 108 ILE A C 1
ATOM 840 O O . ILE A 1 108 ? 5.560 8.407 -4.631 1.00 91.75 108 ILE A O 1
ATOM 844 N N . PHE A 1 109 ? 3.599 9.378 -5.141 1.00 91.75 109 PHE A N 1
ATOM 845 C CA . PHE A 1 109 ? 4.220 10.535 -5.786 1.00 91.75 109 PHE A CA 1
ATOM 846 C C . PHE A 1 109 ? 5.026 11.390 -4.808 1.00 91.75 109 PHE A C 1
ATOM 848 O O . PHE A 1 109 ? 6.095 11.878 -5.173 1.00 91.75 109 PHE A O 1
ATOM 855 N N . GLU A 1 110 ? 4.554 11.535 -3.570 1.00 90.69 110 GLU A N 1
ATOM 856 C CA . GLU A 1 110 ? 5.298 12.215 -2.511 1.00 90.69 110 GLU A CA 1
ATOM 857 C C . GLU A 1 110 ? 6.634 11.512 -2.223 1.00 90.69 110 GLU A C 1
ATOM 859 O O . GLU A 1 110 ? 7.684 12.154 -2.241 1.00 90.69 110 GLU A O 1
ATOM 864 N N . GLU A 1 111 ? 6.617 10.192 -2.020 1.00 88.50 111 GLU A N 1
ATOM 865 C CA . GLU A 1 111 ? 7.830 9.417 -1.731 1.00 88.50 111 GLU A CA 1
ATOM 866 C C . GLU A 1 111 ? 8.790 9.410 -2.935 1.00 88.50 111 GLU A C 1
ATOM 868 O O . GLU A 1 111 ? 9.989 9.620 -2.766 1.00 88.50 111 GLU A O 1
ATOM 873 N N . LEU A 1 112 ? 8.279 9.298 -4.169 1.00 88.06 112 LEU A N 1
ATOM 874 C CA . LEU A 1 112 ? 9.084 9.458 -5.388 1.00 88.06 112 LEU A CA 1
ATOM 875 C C . LEU A 1 112 ? 9.753 10.835 -5.477 1.00 88.06 112 LEU A C 1
ATOM 877 O O . LEU A 1 112 ? 10.934 10.922 -5.818 1.00 88.06 112 LEU A O 1
ATOM 881 N N . GLY A 1 113 ? 9.030 11.907 -5.147 1.00 89.19 113 GLY A N 1
ATOM 882 C CA . GLY A 1 113 ? 9.586 13.259 -5.100 1.00 89.19 113 GLY A CA 1
ATOM 883 C C . GLY A 1 113 ? 10.718 13.383 -4.078 1.00 89.19 113 GLY A C 1
ATOM 884 O O . GLY A 1 113 ? 11.764 13.963 -4.378 1.00 89.19 113 GLY A O 1
ATOM 885 N N . GLN A 1 114 ? 10.549 12.778 -2.901 1.00 86.44 114 GLN A N 1
ATOM 886 C CA . GLN A 1 114 ? 11.584 12.743 -1.867 1.00 86.44 114 GLN A CA 1
ATOM 887 C C . GLN A 1 114 ? 12.806 11.916 -2.290 1.00 86.44 114 GLN A C 1
ATOM 889 O O . GLN A 1 114 ? 13.935 12.325 -2.018 1.00 86.44 114 GLN A O 1
ATOM 894 N N . PHE A 1 115 ? 12.620 10.809 -3.015 1.00 85.56 115 PHE A N 1
ATOM 895 C CA . PHE A 1 115 ? 13.742 10.050 -3.576 1.00 85.56 115 PHE A CA 1
ATOM 896 C C . PHE A 1 115 ? 14.541 10.871 -4.583 1.00 85.56 115 PHE A C 1
ATOM 898 O O . PHE A 1 115 ? 15.766 10.924 -4.488 1.00 85.56 115 PHE A O 1
ATOM 905 N N . VAL A 1 116 ? 13.867 11.559 -5.508 1.00 85.81 116 VAL A N 1
ATOM 906 C CA . VAL A 1 116 ? 14.536 12.440 -6.479 1.00 85.81 116 VAL A CA 1
ATOM 907 C C . VAL A 1 116 ? 15.305 13.554 -5.769 1.00 85.81 116 VAL A C 1
ATOM 909 O O . VAL A 1 116 ? 16.433 13.858 -6.155 1.00 85.81 116 VAL A O 1
ATOM 912 N N . HIS A 1 117 ? 14.722 14.137 -4.720 1.00 86.69 117 HIS A N 1
ATOM 913 C CA . HIS A 1 117 ? 15.396 15.133 -3.893 1.00 86.69 117 HIS A CA 1
ATOM 914 C C . HIS A 1 117 ? 16.663 14.561 -3.245 1.00 86.69 117 HIS A C 1
ATOM 916 O O . HIS A 1 117 ? 17.730 15.154 -3.374 1.00 86.69 117 HIS A O 1
ATOM 922 N N . CYS A 1 118 ? 16.588 13.389 -2.601 1.00 85.06 118 CYS A N 1
ATOM 923 C CA . CYS A 1 118 ? 17.778 12.820 -1.968 1.00 85.06 118 CYS A CA 1
ATOM 924 C C . CYS A 1 118 ? 18.861 12.381 -2.940 1.00 85.06 118 CYS A C 1
ATOM 926 O O . CYS A 1 118 ? 20.038 12.554 -2.634 1.00 85.06 118 CYS A O 1
ATOM 928 N N . LEU A 1 119 ? 18.486 11.872 -4.113 1.00 83.94 119 LEU A N 1
ATOM 929 C CA . LEU A 1 119 ? 19.447 11.557 -5.165 1.00 83.94 119 LEU A CA 1
ATOM 930 C C . LEU A 1 119 ? 20.177 12.809 -5.662 1.00 83.94 119 LEU A C 1
ATOM 932 O O . LEU A 1 119 ? 21.373 12.749 -5.927 1.00 83.94 119 LEU A O 1
ATOM 936 N N . ARG A 1 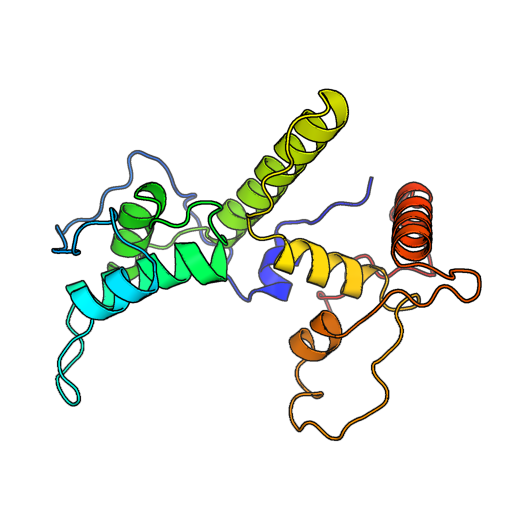120 ? 19.479 13.946 -5.770 1.00 87.62 120 ARG A N 1
ATOM 937 C CA . ARG A 1 120 ? 20.088 15.219 -6.179 1.00 87.62 120 ARG A CA 1
ATOM 938 C C . ARG A 1 120 ? 21.079 15.741 -5.141 1.00 87.62 120 ARG A C 1
ATOM 940 O O . ARG A 1 120 ? 22.160 16.191 -5.511 1.00 87.62 120 ARG A O 1
ATOM 947 N N . ASP A 1 121 ? 20.707 15.665 -3.870 1.00 90.25 121 ASP A N 1
ATOM 948 C CA . ASP A 1 121 ? 21.461 16.281 -2.775 1.00 90.25 121 ASP A CA 1
ATOM 949 C C . ASP A 1 121 ? 22.445 15.307 -2.102 1.00 90.25 121 ASP A C 1
ATOM 951 O O . ASP A 1 121 ? 23.092 15.657 -1.116 1.00 90.25 121 ASP A O 1
ATOM 955 N N . ASN A 1 122 ? 22.569 14.081 -2.627 1.00 84.25 122 ASN A N 1
ATOM 956 C CA . ASN A 1 122 ? 23.343 12.985 -2.041 1.00 84.25 122 ASN A CA 1
ATOM 957 C C . ASN A 1 122 ? 22.991 12.711 -0.560 1.00 84.25 122 ASN A C 1
ATOM 959 O O . ASN A 1 122 ? 23.869 12.353 0.229 1.00 84.25 122 ASN A O 1
ATOM 963 N N . CYS A 1 123 ? 21.717 12.873 -0.163 1.00 84.56 123 CYS A N 1
ATOM 964 C CA . CYS A 1 123 ? 21.272 12.488 1.181 1.00 84.56 123 CYS A CA 1
ATOM 965 C C . CYS A 1 123 ? 20.993 10.991 1.314 1.00 84.56 123 CYS A C 1
ATOM 967 O O . CYS A 1 123 ? 20.715 10.289 0.342 1.00 84.56 123 CYS A O 1
ATOM 969 N N . LEU A 1 124 ? 21.062 10.504 2.559 1.00 77.50 124 LEU A N 1
ATOM 970 C CA . LEU A 1 124 ? 20.743 9.122 2.896 1.00 77.50 124 LEU A CA 1
ATOM 971 C C . LEU A 1 124 ? 19.306 8.802 2.460 1.00 77.50 124 LEU A C 1
ATOM 973 O O . LEU A 1 124 ? 18.346 9.401 2.947 1.00 77.50 124 LEU A O 1
ATOM 977 N N . ILE A 1 125 ? 19.159 7.832 1.561 1.00 76.62 125 ILE A N 1
ATOM 978 C CA . ILE A 1 125 ? 17.851 7.382 1.094 1.00 76.62 125 ILE A CA 1
ATOM 979 C C . ILE A 1 125 ? 17.230 6.496 2.177 1.00 76.62 125 ILE A C 1
ATOM 981 O O . ILE A 1 125 ? 17.611 5.340 2.352 1.00 76.62 125 ILE A O 1
ATOM 985 N N . SER A 1 126 ? 16.258 7.037 2.910 1.00 68.88 126 SER A N 1
ATOM 986 C CA . SER A 1 126 ? 15.397 6.239 3.784 1.00 68.88 126 SER A CA 1
ATOM 987 C C . SER A 1 126 ? 14.266 5.648 2.947 1.00 68.88 126 SER A C 1
ATOM 989 O O . SER A 1 126 ? 13.353 6.361 2.530 1.00 68.88 126 SER A O 1
ATOM 991 N N . VAL A 1 127 ? 14.358 4.349 2.662 1.00 67.00 127 VAL A N 1
ATOM 992 C CA . VAL A 1 127 ? 13.364 3.630 1.862 1.00 67.00 127 VAL A CA 1
ATOM 993 C C . VAL A 1 127 ? 12.166 3.286 2.743 1.00 67.00 127 VAL A C 1
ATOM 995 O O . VAL A 1 127 ? 12.267 2.498 3.678 1.00 67.00 127 VAL A O 1
ATOM 998 N N . GLY A 1 128 ? 11.019 3.868 2.424 1.00 75.19 128 GLY A N 1
ATOM 999 C CA . GLY A 1 128 ? 9.714 3.383 2.853 1.00 75.19 128 GLY A CA 1
ATOM 1000 C C . GLY A 1 128 ? 8.648 3.953 1.933 1.00 75.19 128 GLY A C 1
ATOM 1001 O O . GLY A 1 128 ? 8.953 4.388 0.823 1.00 75.19 128 GLY A O 1
ATOM 1002 N N . GLY A 1 129 ? 7.400 3.928 2.373 1.00 85.00 129 GLY A N 1
ATOM 1003 C CA . GLY A 1 129 ? 6.277 4.205 1.496 1.00 85.00 129 GLY A CA 1
ATOM 1004 C C . GLY A 1 129 ? 5.839 2.974 0.691 1.00 85.00 129 GLY A C 1
ATOM 1005 O O . GLY A 1 129 ? 6.520 1.943 0.674 1.00 85.00 129 GLY A O 1
ATOM 1006 N N . PRO A 1 130 ? 4.707 3.071 -0.017 1.00 91.00 130 PRO A N 1
ATOM 1007 C CA . PRO A 1 130 ? 4.066 1.967 -0.738 1.00 91.00 130 PRO A CA 1
ATOM 1008 C C . PRO A 1 130 ? 4.777 1.598 -2.059 1.00 91.00 130 PRO A C 1
ATOM 1010 O O . PRO A 1 130 ? 4.145 1.438 -3.103 1.00 91.00 130 PRO A O 1
ATOM 1013 N N . LEU A 1 131 ? 6.106 1.451 -2.047 1.00 89.31 131 LEU A N 1
ATOM 1014 C CA . LEU A 1 131 ? 6.909 1.107 -3.230 1.00 89.31 131 LEU A CA 1
ATOM 1015 C C . LEU A 1 131 ? 6.546 -0.253 -3.838 1.00 89.31 131 LEU A C 1
ATOM 1017 O O . LEU A 1 131 ? 6.759 -0.467 -5.031 1.00 89.31 131 LEU A O 1
ATOM 1021 N N . TRP A 1 132 ? 5.943 -1.146 -3.051 1.00 90.25 132 TRP A N 1
ATOM 1022 C CA . TRP A 1 132 ? 5.386 -2.405 -3.541 1.00 90.25 132 TRP A CA 1
ATOM 1023 C C . TRP A 1 132 ? 4.376 -2.180 -4.678 1.00 90.25 132 TRP A C 1
ATOM 1025 O O . TRP A 1 132 ? 4.349 -2.941 -5.642 1.00 90.25 132 TRP A O 1
ATOM 1035 N N . LEU A 1 133 ? 3.585 -1.106 -4.614 1.00 92.25 133 LEU A N 1
ATOM 1036 C CA . LEU A 1 133 ? 2.581 -0.795 -5.626 1.00 92.25 133 LEU A CA 1
ATOM 1037 C C . LEU A 1 133 ? 3.242 -0.285 -6.914 1.00 92.25 133 LEU A C 1
ATOM 1039 O O . LEU A 1 133 ? 2.851 -0.687 -8.010 1.00 92.25 133 LEU A O 1
ATOM 1043 N N . LEU A 1 134 ? 4.305 0.518 -6.792 1.00 89.69 134 LEU A N 1
ATOM 1044 C CA . LEU A 1 134 ? 5.129 0.911 -7.937 1.00 89.69 134 LEU A CA 1
ATOM 1045 C C . LEU A 1 134 ? 5.776 -0.308 -8.605 1.00 89.69 134 LEU A C 1
ATOM 1047 O O . LEU A 1 134 ? 5.740 -0.419 -9.829 1.00 89.69 134 LEU A O 1
ATOM 1051 N N . GLN A 1 135 ? 6.311 -1.239 -7.812 1.00 86.81 135 GLN A N 1
ATOM 1052 C CA . GLN A 1 135 ? 6.905 -2.478 -8.313 1.00 86.81 135 GLN A CA 1
ATOM 1053 C C . GLN A 1 135 ? 5.887 -3.323 -9.092 1.00 86.81 135 GLN A C 1
ATOM 1055 O O . GLN A 1 135 ? 6.176 -3.749 -10.211 1.00 86.81 135 GLN A O 1
ATOM 1060 N N . LEU A 1 136 ? 4.690 -3.545 -8.537 1.00 90.00 136 LEU A N 1
ATOM 1061 C CA . LEU A 1 136 ? 3.633 -4.313 -9.206 1.00 90.00 136 LEU A CA 1
ATOM 1062 C C . LEU A 1 136 ? 3.178 -3.650 -10.508 1.00 90.00 136 LEU A C 1
ATOM 1064 O O . LEU A 1 136 ? 2.990 -4.335 -11.515 1.00 90.00 136 LEU A O 1
ATOM 1068 N N . TRP A 1 137 ? 3.027 -2.325 -10.499 1.00 90.31 137 TRP A N 1
ATOM 1069 C CA . TRP A 1 137 ? 2.660 -1.565 -11.687 1.00 90.31 137 TRP A CA 1
ATOM 1070 C C . TRP A 1 137 ? 3.728 -1.677 -12.780 1.00 90.31 137 TRP A C 1
ATOM 1072 O O . TRP A 1 137 ? 3.404 -2.058 -13.904 1.00 90.31 137 TRP A O 1
ATOM 1082 N N . LEU A 1 138 ? 5.007 -1.456 -12.455 1.00 86.69 138 LEU A N 1
ATOM 1083 C CA . LEU A 1 138 ? 6.111 -1.608 -13.412 1.00 86.69 138 LEU A CA 1
ATOM 1084 C C . LEU A 1 138 ? 6.181 -3.035 -13.973 1.00 86.69 138 LEU A C 1
ATOM 1086 O O . LEU A 1 138 ? 6.302 -3.211 -15.186 1.00 86.69 138 LEU A O 1
ATOM 1090 N N . ASN A 1 139 ? 6.038 -4.052 -13.122 1.00 87.06 139 ASN A N 1
ATOM 1091 C CA . ASN A 1 139 ? 6.059 -5.452 -13.551 1.00 87.06 139 ASN A CA 1
ATOM 1092 C C . ASN A 1 139 ? 4.898 -5.803 -14.487 1.00 87.06 139 ASN A C 1
ATOM 1094 O O . ASN A 1 139 ? 5.068 -6.637 -15.375 1.00 87.06 139 ASN A O 1
ATOM 1098 N N . ALA A 1 140 ? 3.741 -5.158 -14.330 1.00 87.62 140 ALA A N 1
ATOM 1099 C CA . ALA A 1 140 ? 2.604 -5.350 -15.221 1.00 87.62 140 ALA A CA 1
ATOM 1100 C C . ALA A 1 140 ? 2.780 -4.631 -16.568 1.00 87.62 140 ALA A C 1
ATOM 1102 O O . ALA A 1 140 ? 2.483 -5.213 -17.611 1.00 87.62 140 ALA A O 1
ATOM 1103 N N . ILE A 1 141 ? 3.290 -3.394 -16.563 1.00 85.94 141 ILE A N 1
ATOM 1104 C CA . ILE A 1 141 ? 3.546 -2.610 -17.785 1.00 85.94 141 ILE A CA 1
ATOM 1105 C C . ILE A 1 141 ? 4.628 -3.277 -18.642 1.00 85.94 141 ILE A C 1
ATOM 1107 O O . ILE A 1 141 ? 4.478 -3.414 -19.859 1.00 85.94 141 ILE A O 1
ATOM 1111 N N . PHE A 1 142 ? 5.709 -3.721 -17.998 1.00 83.00 142 PHE A N 1
ATOM 1112 C CA . PHE A 1 142 ? 6.886 -4.292 -18.646 1.00 83.00 142 PHE A CA 1
ATOM 1113 C C . PHE A 1 142 ? 6.896 -5.824 -18.640 1.00 83.00 142 PHE A C 1
ATOM 1115 O O . PHE A 1 142 ? 7.954 -6.411 -18.841 1.00 83.00 142 PHE A O 1
ATOM 1122 N N . GLU A 1 143 ? 5.746 -6.489 -18.463 1.00 85.12 143 GLU A N 1
ATOM 1123 C CA . GLU A 1 143 ? 5.652 -7.955 -18.324 1.00 85.12 143 GLU A CA 1
ATOM 1124 C C . GLU A 1 143 ? 6.425 -8.724 -19.415 1.00 85.12 143 GLU A C 1
ATOM 1126 O O . GLU A 1 143 ? 7.065 -9.731 -19.118 1.00 85.12 143 GLU A O 1
ATOM 1131 N N . LYS A 1 144 ? 6.435 -8.240 -20.669 1.00 83.44 144 LYS A N 1
ATOM 1132 C CA . LYS A 1 144 ? 7.172 -8.878 -21.782 1.00 83.44 144 LYS A CA 1
ATOM 1133 C C . LYS A 1 144 ? 8.694 -8.920 -21.577 1.00 83.44 144 LYS A C 1
ATOM 1135 O O . LYS A 1 144 ? 9.361 -9.756 -22.178 1.00 83.44 144 LYS A O 1
ATOM 1140 N N . TYR A 1 145 ? 9.225 -8.025 -20.751 1.00 81.56 145 TYR A N 1
ATOM 1141 C CA . TYR A 1 145 ? 10.644 -7.891 -20.425 1.00 81.56 145 TYR A CA 1
ATOM 1142 C C . TYR A 1 145 ? 10.990 -8.514 -19.067 1.00 81.56 145 TYR A C 1
ATOM 1144 O O . TYR A 1 145 ? 12.107 -8.344 -18.588 1.00 81.56 145 TYR A O 1
ATOM 1152 N N . MET A 1 146 ? 10.050 -9.222 -18.433 1.00 82.94 146 MET A N 1
ATOM 1153 C CA . MET A 1 146 ? 10.244 -9.872 -17.139 1.00 82.94 146 MET A CA 1
ATOM 1154 C C . MET A 1 146 ? 10.393 -11.389 -17.298 1.00 82.94 146 MET A C 1
ATOM 1156 O O . MET A 1 146 ? 9.739 -12.023 -18.129 1.00 82.94 146 MET A O 1
ATOM 1160 N N . THR A 1 147 ? 11.248 -12.001 -16.483 1.00 77.31 147 THR A N 1
ATOM 1161 C CA . THR A 1 147 ? 11.394 -13.451 -16.393 1.00 77.31 147 THR A CA 1
ATOM 1162 C C . THR A 1 147 ? 10.281 -13.963 -15.505 1.00 77.31 147 THR A C 1
ATOM 1164 O O . THR A 1 147 ? 10.138 -13.536 -14.356 1.00 77.31 147 THR A O 1
ATOM 1167 N N . LYS A 1 148 ? 9.514 -14.922 -16.017 1.00 71.12 148 LYS A N 1
ATOM 1168 C CA . LYS A 1 148 ? 8.595 -15.682 -15.176 1.00 71.12 148 LYS A CA 1
ATOM 1169 C C . LYS A 1 148 ? 9.435 -16.600 -14.284 1.00 71.12 148 LYS A C 1
ATOM 1171 O O . LYS A 1 148 ? 10.309 -17.284 -14.823 1.00 71.12 148 LYS A O 1
ATOM 1176 N N . PRO A 1 149 ? 9.212 -16.632 -12.961 1.00 64.19 149 PRO A N 1
ATOM 1177 C CA . PRO A 1 149 ? 9.891 -17.599 -12.108 1.00 64.19 149 PRO A CA 1
ATOM 1178 C C . PRO A 1 149 ? 9.651 -19.012 -12.662 1.00 64.19 149 PRO A C 1
ATOM 1180 O O . PRO A 1 149 ? 8.524 -19.363 -13.019 1.00 64.19 149 PRO A O 1
ATOM 1183 N N . GLY A 1 150 ? 10.725 -19.798 -12.799 1.00 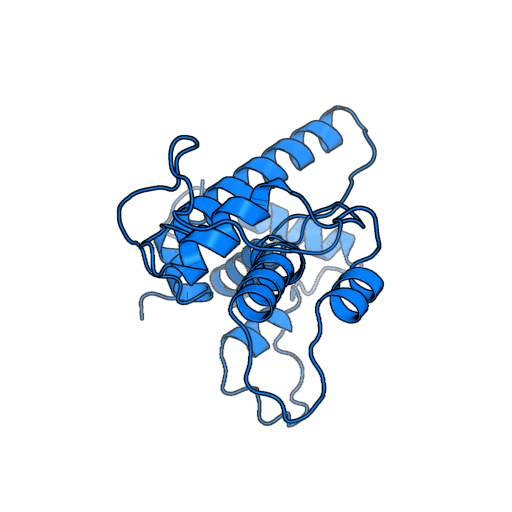58.16 150 GLY A N 1
ATOM 1184 C CA . GLY A 1 150 ? 10.635 -21.195 -13.224 1.00 58.16 150 GLY A CA 1
ATOM 1185 C C . GLY A 1 150 ? 9.706 -21.937 -12.271 1.00 58.16 150 GLY A C 1
ATOM 1186 O O . GLY A 1 150 ? 9.884 -21.844 -11.059 1.00 58.16 150 GLY A O 1
ATOM 1187 N N . GLY A 1 151 ? 8.676 -22.586 -12.815 1.00 57.34 151 GLY A N 1
ATOM 1188 C CA . GLY A 1 151 ? 7.541 -23.101 -12.057 1.00 57.34 151 GLY A CA 1
ATOM 1189 C C . GLY A 1 151 ? 7.933 -24.085 -10.957 1.00 57.34 151 GLY A C 1
ATOM 1190 O O . GLY A 1 151 ? 7.966 -25.289 -11.180 1.00 57.34 151 GLY A O 1
ATOM 1191 N N . GLY A 1 152 ? 8.147 -23.578 -9.746 1.00 52.91 152 GLY A N 1
ATOM 1192 C CA . GLY A 1 152 ? 7.800 -24.316 -8.544 1.00 52.91 152 GLY A CA 1
ATOM 1193 C C . GLY A 1 152 ? 6.282 -24.306 -8.456 1.00 52.91 152 GLY A C 1
ATOM 1194 O O . GLY A 1 152 ? 5.683 -23.230 -8.493 1.00 52.91 152 GLY A O 1
ATOM 1195 N N . ALA A 1 153 ? 5.668 -25.486 -8.418 1.00 50.47 153 ALA A N 1
ATOM 1196 C CA . ALA A 1 153 ? 4.236 -25.662 -8.230 1.00 50.47 153 ALA A CA 1
ATOM 1197 C C . ALA A 1 153 ? 3.820 -25.081 -6.871 1.00 50.47 153 ALA A C 1
ATOM 1199 O O . ALA A 1 153 ? 3.749 -25.779 -5.866 1.00 50.47 153 ALA A O 1
ATOM 1200 N N . THR A 1 154 ? 3.609 -23.773 -6.816 1.00 59.16 154 THR A N 1
ATOM 1201 C CA . THR A 1 154 ? 2.900 -23.134 -5.722 1.00 59.16 154 THR A CA 1
ATOM 1202 C C . THR A 1 154 ? 1.486 -22.897 -6.223 1.00 59.16 154 THR A C 1
ATOM 1204 O O . THR A 1 154 ? 1.277 -22.237 -7.243 1.00 59.16 154 THR A O 1
ATOM 1207 N N . ASP A 1 155 ? 0.498 -23.430 -5.503 1.00 60.72 155 ASP A N 1
ATOM 1208 C CA . ASP A 1 155 ? -0.934 -23.331 -5.832 1.00 60.72 155 ASP A CA 1
ATOM 1209 C C . ASP A 1 155 ? -1.431 -21.889 -6.040 1.00 60.72 155 ASP A C 1
ATOM 1211 O O . ASP A 1 155 ? -2.550 -21.674 -6.487 1.00 60.72 155 ASP A O 1
ATOM 1215 N N . LYS A 1 156 ? -0.607 -20.876 -5.753 1.00 63.25 156 LYS A N 1
ATOM 1216 C CA . LYS A 1 156 ? -0.933 -19.448 -5.800 1.00 63.25 156 LYS A CA 1
ATOM 1217 C C . LYS A 1 156 ? -0.656 -18.776 -7.150 1.00 63.25 156 LYS A C 1
ATOM 1219 O O . LYS A 1 156 ? -1.013 -17.613 -7.312 1.00 63.25 156 LYS A O 1
ATOM 1224 N N . GLN A 1 157 ? -0.085 -19.473 -8.141 1.00 64.06 157 GLN A N 1
ATOM 1225 C CA . GLN A 1 157 ? 0.205 -18.880 -9.461 1.00 64.06 157 GLN A CA 1
ATOM 1226 C C . GLN A 1 157 ? -1.046 -18.420 -10.234 1.00 64.06 157 GLN A C 1
ATOM 1228 O O . GLN A 1 157 ? -0.934 -17.595 -11.141 1.00 64.06 157 GLN A O 1
ATOM 1233 N N . HIS A 1 158 ? -2.241 -18.906 -9.885 1.00 68.88 158 HIS A N 1
ATOM 1234 C CA . HIS A 1 158 ? -3.493 -18.428 -10.483 1.00 68.88 158 HIS A CA 1
ATOM 1235 C C . HIS A 1 158 ? -3.822 -16.974 -10.091 1.00 68.88 158 HIS A C 1
ATOM 1237 O O . HIS A 1 158 ? -4.543 -16.287 -10.814 1.00 68.88 158 HIS A O 1
ATOM 1243 N N . ILE A 1 159 ? -3.262 -16.473 -8.985 1.00 75.44 159 ILE A N 1
ATOM 1244 C CA . ILE A 1 159 ? -3.457 -15.099 -8.526 1.00 75.44 159 ILE A CA 1
ATOM 1245 C C . ILE A 1 159 ? -2.436 -14.192 -9.223 1.00 75.44 159 ILE A C 1
ATOM 1247 O O . ILE A 1 159 ? -1.227 -14.282 -8.997 1.00 75.44 159 ILE A O 1
ATOM 1251 N N . LYS A 1 160 ? -2.928 -13.268 -10.056 1.00 76.69 160 LYS A N 1
ATOM 1252 C CA . LYS A 1 160 ? -2.098 -12.363 -10.874 1.00 76.69 160 LYS A CA 1
ATOM 1253 C C . LYS A 1 160 ? -1.095 -11.547 -10.046 1.00 76.69 160 LYS A C 1
ATOM 1255 O O . LYS A 1 160 ? 0.039 -11.379 -10.480 1.00 76.69 160 LYS A O 1
ATOM 1260 N N . GLY A 1 161 ? -1.485 -11.095 -8.852 1.00 77.75 161 GLY A N 1
ATOM 1261 C CA . GLY A 1 161 ? -0.619 -10.319 -7.955 1.00 77.75 161 GLY A CA 1
ATOM 1262 C C . GLY A 1 161 ? 0.643 -11.068 -7.511 1.00 77.75 161 GLY A C 1
ATOM 1263 O O . GLY A 1 161 ? 1.729 -10.505 -7.583 1.00 77.75 161 GLY A O 1
ATOM 1264 N N . PHE A 1 162 ? 0.529 -12.352 -7.145 1.00 77.81 162 PHE A N 1
ATOM 1265 C CA . PHE A 1 162 ? 1.689 -13.167 -6.753 1.00 77.81 162 PHE A CA 1
ATOM 1266 C C . PHE A 1 162 ? 2.675 -13.329 -7.910 1.00 77.81 162 PHE A C 1
ATOM 1268 O O . PHE A 1 162 ? 3.872 -13.130 -7.738 1.00 77.81 162 PHE A O 1
ATOM 1275 N N . ARG A 1 163 ? 2.164 -13.585 -9.120 1.00 80.62 163 ARG A N 1
ATOM 1276 C CA . ARG A 1 163 ? 3.010 -13.656 -10.318 1.00 80.62 1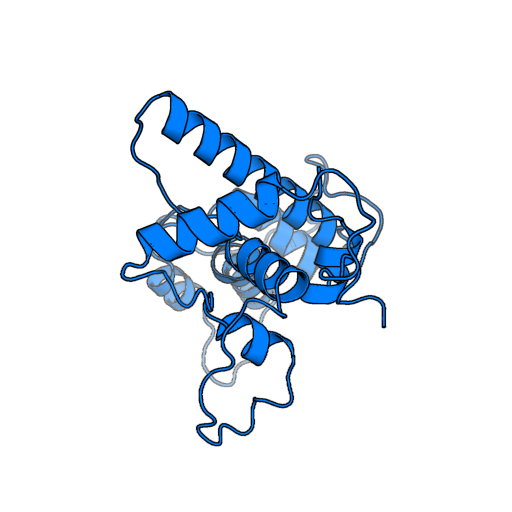63 ARG A CA 1
ATOM 1277 C C . ARG A 1 163 ? 3.773 -12.356 -10.553 1.00 80.62 163 ARG A C 1
ATOM 1279 O O . ARG A 1 163 ? 4.967 -12.404 -10.811 1.00 80.62 163 ARG A O 1
ATOM 1286 N N . LEU A 1 164 ? 3.089 -11.215 -10.461 1.00 82.88 164 LEU A N 1
ATOM 1287 C CA . LEU A 1 164 ? 3.710 -9.906 -10.659 1.00 82.88 164 LEU A CA 1
ATOM 1288 C C . LEU A 1 164 ? 4.750 -9.582 -9.583 1.00 82.88 164 LEU A C 1
ATOM 1290 O O . LEU A 1 164 ? 5.736 -8.932 -9.905 1.00 82.88 164 LEU A O 1
ATOM 1294 N N . ALA A 1 165 ? 4.567 -10.029 -8.340 1.00 82.44 165 ALA A N 1
ATOM 1295 C CA . ALA A 1 165 ? 5.542 -9.816 -7.269 1.00 82.44 165 ALA A CA 1
ATOM 1296 C C . ALA A 1 165 ? 6.853 -10.594 -7.496 1.00 82.44 165 ALA A C 1
ATOM 1298 O O . ALA A 1 165 ? 7.924 -10.095 -7.163 1.00 82.44 165 ALA A O 1
ATOM 1299 N N . ASP A 1 166 ? 6.775 -11.775 -8.113 1.00 82.06 166 ASP A N 1
ATOM 1300 C CA . ASP A 1 166 ? 7.935 -12.647 -8.341 1.00 82.06 166 ASP A CA 1
ATOM 1301 C C . ASP A 1 166 ? 8.695 -12.347 -9.648 1.00 82.06 166 ASP A C 1
ATOM 1303 O O . ASP A 1 166 ? 9.748 -12.934 -9.919 1.00 82.06 166 ASP A O 1
ATOM 1307 N N . TYR A 1 167 ? 8.163 -11.460 -10.492 1.00 83.12 167 TYR A N 1
ATOM 1308 C CA . TYR A 1 167 ? 8.786 -11.084 -11.758 1.00 83.12 167 TYR A CA 1
ATOM 1309 C C . TYR A 1 167 ? 10.106 -10.349 -11.538 1.00 83.12 167 TYR A C 1
ATOM 1311 O O . TYR A 1 167 ? 10.193 -9.388 -10.773 1.00 83.12 167 TYR A O 1
ATOM 1319 N N . LYS A 1 168 ? 11.131 -10.785 -12.276 1.00 79.38 168 LYS A N 1
ATOM 1320 C CA . LYS A 1 168 ? 12.450 -10.147 -12.308 1.00 79.38 168 LYS A CA 1
ATOM 1321 C C . LYS A 1 168 ? 12.761 -9.641 -13.713 1.00 79.38 168 LYS A C 1
ATOM 1323 O O . LYS A 1 168 ? 12.399 -10.325 -14.665 1.00 79.38 168 LYS A O 1
ATOM 1328 N N . PRO A 1 169 ? 13.464 -8.511 -13.875 1.00 79.25 169 PRO A N 1
ATOM 1329 C CA . PRO A 1 169 ? 13.897 -8.041 -15.190 1.00 79.25 169 PRO A CA 1
ATOM 1330 C C . PRO A 1 169 ? 14.693 -9.106 -15.964 1.00 79.25 169 PRO A C 1
ATOM 1332 O O . PRO A 1 169 ? 15.678 -9.638 -15.451 1.00 79.25 169 PRO A O 1
ATOM 1335 N N . ASN A 1 170 ? 14.279 -9.399 -17.200 1.00 79.06 170 ASN A N 1
ATOM 1336 C CA . ASN A 1 170 ? 14.919 -10.357 -18.104 1.00 79.06 170 ASN A CA 1
ATOM 1337 C C . ASN A 1 170 ? 15.649 -9.643 -19.240 1.00 79.06 170 ASN A C 1
ATOM 1339 O O . ASN A 1 170 ? 15.189 -9.616 -20.383 1.00 79.06 170 ASN A O 1
ATOM 1343 N N . PHE A 1 171 ? 16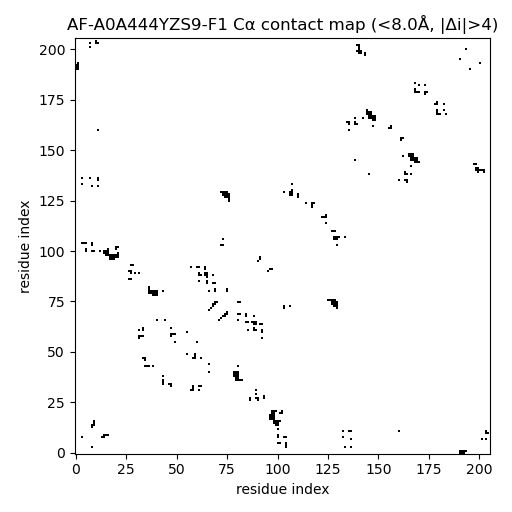.795 -9.054 -18.927 1.00 78.25 171 PHE A N 1
ATOM 1344 C CA . PHE A 1 171 ? 17.634 -8.426 -19.938 1.00 78.25 171 PHE A CA 1
ATOM 1345 C C . PHE A 1 171 ? 18.853 -9.320 -20.201 1.00 78.25 171 PHE A C 1
ATOM 1347 O O . PHE A 1 171 ? 19.736 -9.387 -19.344 1.00 78.25 171 PHE A O 1
ATOM 1354 N N . PRO A 1 172 ? 18.932 -10.006 -21.363 1.00 70.50 172 PRO A N 1
ATOM 1355 C CA . PRO A 1 172 ? 19.952 -11.028 -21.621 1.00 70.50 172 PRO A CA 1
ATOM 1356 C C . PRO A 1 172 ? 21.398 -10.519 -21.527 1.00 70.50 172 PRO A C 1
ATOM 1358 O O . PRO A 1 172 ? 22.309 -11.308 -21.304 1.00 70.50 172 PRO A O 1
ATOM 1361 N N . ASN A 1 173 ? 21.604 -9.205 -21.659 1.00 75.62 173 ASN A N 1
ATOM 1362 C CA . ASN A 1 173 ? 22.917 -8.557 -21.626 1.00 75.62 173 ASN A CA 1
ATOM 1363 C C . ASN A 1 173 ? 23.283 -7.967 -20.249 1.00 75.62 173 ASN A C 1
ATOM 1365 O O . ASN A 1 173 ? 24.253 -7.222 -20.156 1.00 75.62 173 ASN A O 1
ATOM 1369 N N . THR A 1 174 ? 22.508 -8.245 -19.196 1.00 80.19 174 THR A N 1
ATOM 1370 C CA . THR A 1 174 ? 22.732 -7.683 -17.850 1.00 80.19 174 THR A CA 1
ATOM 1371 C C . THR A 1 174 ? 23.377 -8.710 -16.926 1.00 80.19 174 THR A C 1
ATOM 1373 O O . THR A 1 174 ? 22.939 -9.861 -16.881 1.00 80.19 174 THR A O 1
ATOM 1376 N N . GLN A 1 175 ? 24.424 -8.310 -16.197 1.00 80.44 175 GLN A N 1
ATOM 1377 C CA . GLN A 1 175 ? 25.190 -9.210 -15.324 1.00 80.44 175 GLN A CA 1
ATOM 1378 C C . GLN A 1 175 ? 24.935 -8.929 -13.840 1.00 80.44 175 GLN A C 1
ATOM 1380 O O . GLN A 1 175 ? 24.958 -9.854 -13.030 1.00 80.44 175 GLN A O 1
ATOM 1385 N N . SER A 1 176 ? 24.633 -7.678 -13.495 1.00 84.19 176 SER A N 1
ATOM 1386 C CA . SER A 1 176 ? 24.312 -7.229 -12.140 1.00 84.19 176 SER A CA 1
ATOM 1387 C C . SER A 1 176 ? 22.865 -6.736 -12.009 1.00 84.19 176 SER A C 1
ATOM 1389 O O . SER A 1 176 ? 22.176 -6.476 -12.999 1.00 84.19 176 SER A O 1
ATOM 1391 N N . ASP A 1 177 ? 22.390 -6.586 -10.771 1.00 77.00 177 ASP A N 1
ATOM 1392 C CA . ASP A 1 177 ? 21.089 -5.959 -10.505 1.00 77.00 177 ASP A CA 1
ATOM 1393 C C . ASP A 1 177 ? 21.085 -4.463 -10.860 1.00 77.00 177 ASP A C 1
ATOM 1395 O O . ASP A 1 177 ? 20.049 -3.929 -11.258 1.00 77.00 177 ASP A O 1
ATOM 1399 N N . GLU A 1 178 ? 22.247 -3.806 -10.815 1.00 78.69 178 GLU A N 1
ATOM 1400 C CA . GLU A 1 178 ? 22.419 -2.435 -11.298 1.00 78.69 178 GLU A CA 1
ATOM 1401 C C . GLU A 1 178 ? 22.229 -2.352 -12.821 1.00 78.69 178 GLU A C 1
ATOM 1403 O O . GLU A 1 178 ? 21.461 -1.518 -13.301 1.00 78.69 178 GLU A O 1
ATOM 1408 N N . ASP A 1 179 ? 22.830 -3.267 -13.590 1.00 81.56 179 ASP A N 1
ATOM 1409 C CA . ASP A 1 179 ? 22.643 -3.325 -15.048 1.00 81.56 179 ASP A CA 1
ATOM 1410 C C . ASP A 1 179 ? 21.168 -3.543 -15.411 1.00 81.56 179 ASP A C 1
ATOM 1412 O O . ASP A 1 179 ? 20.638 -2.933 -16.343 1.00 81.56 179 ASP A O 1
ATOM 1416 N N . ARG A 1 180 ? 20.484 -4.416 -14.658 1.00 81.56 180 ARG A N 1
ATOM 1417 C CA . ARG A 1 180 ? 19.045 -4.674 -14.814 1.00 81.56 180 ARG A CA 1
ATOM 1418 C C . ARG A 1 180 ? 18.221 -3.432 -14.523 1.00 81.56 180 ARG A C 1
ATOM 1420 O O . ARG A 1 180 ? 17.307 -3.130 -15.290 1.00 81.56 180 ARG A O 1
ATOM 1427 N N . PHE A 1 181 ? 18.542 -2.711 -13.452 1.00 79.38 181 PHE A N 1
ATOM 1428 C CA . PHE A 1 181 ? 17.892 -1.448 -13.124 1.00 79.38 181 PHE A CA 1
ATOM 1429 C C . PHE A 1 181 ? 18.069 -0.430 -14.254 1.00 79.38 181 PHE A C 1
ATOM 1431 O O . PHE A 1 181 ? 17.078 0.116 -14.739 1.00 79.38 181 PHE A O 1
ATOM 1438 N N . TRP A 1 182 ? 19.296 -0.233 -14.744 1.00 81.25 182 TRP A N 1
ATOM 1439 C CA . TRP A 1 182 ? 19.571 0.684 -15.851 1.00 81.25 182 TRP A CA 1
ATOM 1440 C C . TRP A 1 182 ? 18.872 0.284 -17.148 1.00 81.25 182 TRP A C 1
ATOM 1442 O O . TRP A 1 182 ? 18.403 1.159 -17.880 1.00 81.25 182 TRP A O 1
ATOM 1452 N N . ALA A 1 183 ? 18.746 -1.012 -17.431 1.00 83.75 183 ALA A N 1
ATOM 1453 C CA . ALA A 1 183 ? 18.010 -1.501 -18.591 1.00 83.75 183 ALA A CA 1
ATOM 1454 C C . ALA A 1 183 ? 16.507 -1.182 -18.492 1.00 83.75 183 ALA A C 1
ATOM 1456 O O . ALA A 1 183 ? 15.931 -0.645 -19.441 1.00 83.75 183 ALA A O 1
ATOM 1457 N N . VAL A 1 184 ? 15.886 -1.431 -17.331 1.00 79.81 184 VAL A N 1
ATOM 1458 C CA . VAL A 1 184 ? 14.484 -1.055 -17.064 1.00 79.81 184 VAL A CA 1
ATOM 1459 C C . VAL A 1 184 ? 14.302 0.460 -17.143 1.00 79.81 184 VAL A C 1
ATOM 1461 O O . VAL A 1 184 ? 13.366 0.933 -17.785 1.00 79.81 184 VAL A O 1
ATOM 1464 N N . PHE A 1 185 ? 15.201 1.229 -16.529 1.00 80.06 185 PHE A N 1
ATOM 1465 C CA . PHE A 1 185 ? 15.145 2.689 -16.525 1.00 80.06 185 PHE A CA 1
ATOM 1466 C C . PHE A 1 185 ? 15.258 3.264 -17.941 1.00 80.06 185 PHE A C 1
ATOM 1468 O O . PHE A 1 185 ? 14.468 4.120 -18.338 1.00 80.06 185 PHE A O 1
ATOM 1475 N N . SER A 1 186 ? 16.195 2.746 -18.738 1.00 82.38 186 SER A N 1
ATOM 1476 C CA . SER A 1 186 ? 16.379 3.144 -20.137 1.00 82.38 186 SER A CA 1
ATOM 1477 C C . SER A 1 186 ? 15.149 2.811 -20.981 1.00 82.38 186 SER A C 1
ATOM 1479 O O . SER A 1 186 ? 14.710 3.635 -21.786 1.00 82.38 186 SER A O 1
ATOM 1481 N N . LEU A 1 187 ? 14.554 1.631 -20.767 1.00 81.88 187 LEU A N 1
ATOM 1482 C CA . LEU A 1 187 ? 13.305 1.234 -21.414 1.00 81.88 187 LEU A CA 1
ATOM 1483 C C . LEU A 1 187 ? 12.169 2.192 -21.040 1.00 81.88 187 LEU A C 1
ATOM 1485 O O . LEU A 1 187 ? 11.502 2.712 -21.933 1.00 81.88 187 LEU A O 1
ATOM 1489 N N . PHE A 1 188 ? 11.990 2.494 -19.754 1.00 81.06 188 PHE A N 1
ATOM 1490 C CA . PHE A 1 188 ? 10.995 3.458 -19.284 1.00 81.06 188 PHE A CA 1
ATOM 1491 C C . PHE A 1 188 ? 11.192 4.839 -19.930 1.00 81.06 188 PHE A C 1
ATOM 1493 O O . PHE A 1 188 ? 10.250 5.397 -20.488 1.00 81.06 188 PHE A O 1
ATOM 1500 N N . HIS A 1 189 ? 12.425 5.353 -19.951 1.00 80.00 189 HIS A N 1
ATOM 1501 C CA . HIS A 1 189 ? 12.757 6.644 -20.561 1.00 80.00 189 HIS A CA 1
ATOM 1502 C C . HIS A 1 189 ? 12.546 6.669 -22.088 1.00 80.00 189 HIS A C 1
ATOM 1504 O O . HIS A 1 189 ? 12.231 7.713 -22.663 1.00 80.00 189 HIS A O 1
ATOM 1510 N N . SER A 1 190 ? 12.687 5.525 -22.765 1.00 80.00 190 SER A N 1
ATOM 1511 C CA . SER A 1 190 ? 12.421 5.410 -24.206 1.00 80.00 190 SER A CA 1
ATOM 1512 C C . SER A 1 190 ? 10.936 5.557 -24.562 1.00 80.00 190 SER A C 1
ATOM 1514 O O . SER A 1 190 ? 10.601 5.878 -25.705 1.00 80.00 190 SER A O 1
ATOM 1516 N N . CYS A 1 191 ? 10.040 5.370 -23.590 1.00 77.56 191 CYS A N 1
ATOM 1517 C CA . CYS A 1 191 ? 8.602 5.432 -23.800 1.00 77.56 191 CYS A CA 1
ATOM 1518 C C . CYS A 1 191 ? 8.121 6.889 -23.823 1.00 77.56 191 CYS A C 1
ATOM 1520 O O . CYS A 1 191 ? 7.714 7.459 -22.807 1.00 77.56 191 CYS A O 1
ATOM 1522 N N . LYS A 1 192 ? 8.193 7.506 -25.004 1.00 70.38 192 LYS A N 1
ATOM 1523 C CA . LYS A 1 192 ? 7.781 8.902 -25.210 1.00 70.38 192 LYS A CA 1
ATOM 1524 C C . LYS A 1 192 ? 6.260 9.065 -25.278 1.00 70.38 192 LYS A C 1
ATOM 1526 O O . LYS A 1 192 ? 5.742 10.016 -24.696 1.00 70.38 192 LYS A O 1
ATOM 1531 N N . ASP A 1 193 ? 5.571 8.085 -25.865 1.00 68.06 193 ASP A N 1
ATOM 1532 C CA . ASP A 1 193 ? 4.126 8.095 -26.103 1.00 68.06 193 ASP A CA 1
ATOM 1533 C C . ASP A 1 193 ? 3.462 6.781 -25.654 1.00 68.06 193 ASP A C 1
ATOM 1535 O O . ASP A 1 193 ? 4.116 5.746 -25.522 1.00 68.06 193 ASP A O 1
ATOM 1539 N N . PHE A 1 194 ? 2.140 6.811 -25.453 1.00 62.56 194 PHE A N 1
ATOM 1540 C CA . PHE A 1 194 ? 1.326 5.641 -25.078 1.00 62.56 194 PHE A CA 1
ATOM 1541 C C . PHE A 1 194 ? 1.137 4.620 -26.217 1.00 62.56 194 PHE A C 1
ATOM 1543 O O . PHE A 1 194 ? 0.486 3.595 -26.029 1.00 62.56 194 PHE A O 1
ATOM 1550 N N . TYR A 1 195 ? 1.697 4.878 -27.400 1.00 60.00 195 TYR A N 1
ATOM 1551 C CA . TYR A 1 195 ? 1.656 3.967 -28.540 1.00 60.00 195 TYR A CA 1
ATOM 1552 C C . TYR A 1 195 ? 2.974 3.205 -28.625 1.00 60.00 195 TYR A C 1
ATOM 1554 O O . TYR A 1 195 ? 3.934 3.641 -29.255 1.00 60.00 195 TYR A O 1
ATOM 1562 N N . ASN A 1 196 ? 3.026 2.064 -27.944 1.00 66.69 196 ASN A N 1
ATOM 1563 C CA . ASN A 1 196 ? 4.116 1.111 -28.077 1.00 66.69 196 ASN A CA 1
ATOM 1564 C C . ASN A 1 196 ? 3.524 -0.299 -28.096 1.00 66.69 196 ASN A C 1
ATOM 1566 O O . ASN A 1 196 ? 3.076 -0.787 -27.063 1.00 66.69 196 ASN A O 1
ATOM 1570 N N . ASP A 1 197 ? 3.556 -0.966 -29.251 1.00 68.00 197 ASP A N 1
ATOM 1571 C CA . ASP A 1 197 ? 3.003 -2.320 -29.435 1.00 68.00 197 ASP A CA 1
ATOM 1572 C C . ASP A 1 197 ? 3.663 -3.371 -28.516 1.00 68.00 197 ASP A C 1
ATOM 1574 O O . ASP A 1 197 ? 3.129 -4.459 -28.252 1.00 68.00 197 ASP A O 1
ATOM 1578 N N . ASN A 1 198 ? 4.840 -3.047 -27.974 1.00 68.94 198 ASN A N 1
ATOM 1579 C CA . ASN A 1 198 ? 5.559 -3.895 -27.036 1.00 68.94 198 ASN A CA 1
ATOM 1580 C C . ASN A 1 198 ? 5.135 -3.696 -25.575 1.00 68.94 198 ASN A C 1
ATOM 1582 O O . ASN A 1 198 ? 5.460 -4.549 -24.752 1.00 68.94 198 ASN A O 1
ATOM 1586 N N . LEU A 1 199 ? 4.365 -2.657 -25.248 1.00 72.31 199 LEU A N 1
ATOM 1587 C CA . LEU A 1 199 ? 3.940 -2.349 -23.882 1.00 72.31 199 LEU A CA 1
ATOM 1588 C C . LEU A 1 199 ? 2.422 -2.373 -23.750 1.00 72.31 199 LEU A C 1
ATOM 1590 O O . LEU A 1 199 ? 1.684 -1.998 -24.655 1.00 72.31 199 LEU A O 1
ATOM 1594 N N . ASN A 1 200 ? 1.945 -2.830 -22.597 1.00 76.44 200 ASN A N 1
ATOM 1595 C CA . ASN A 1 200 ? 0.528 -2.794 -22.271 1.00 76.44 200 ASN A CA 1
ATOM 1596 C C . ASN A 1 200 ? 0.299 -1.720 -21.211 1.00 76.44 200 ASN A C 1
ATOM 1598 O O . ASN A 1 200 ? 0.497 -1.988 -20.033 1.00 76.44 200 ASN A O 1
ATOM 1602 N N . PHE A 1 201 ? -0.117 -0.522 -21.631 1.00 73.12 201 PHE A N 1
ATOM 1603 C CA . PHE A 1 201 ? -0.372 0.609 -20.729 1.00 73.12 201 PHE A CA 1
ATOM 1604 C C . PHE A 1 201 ? -1.704 0.531 -19.976 1.00 73.12 201 PHE A C 1
ATOM 1606 O O . PHE A 1 201 ? -1.972 1.380 -19.137 1.00 73.12 201 PHE A O 1
ATOM 1613 N N . ALA A 1 202 ? -2.521 -0.491 -20.245 1.00 73.38 202 ALA A N 1
ATOM 1614 C CA . ALA A 1 202 ? -3.736 -0.778 -19.491 1.00 73.38 202 ALA A CA 1
ATOM 1615 C C . ALA A 1 202 ? -3.775 -2.262 -19.076 1.00 73.38 202 ALA A C 1
ATOM 1617 O O . ALA A 1 202 ? -4.702 -2.997 -19.436 1.00 73.38 202 ALA A O 1
ATOM 1618 N N . PRO A 1 203 ? -2.769 -2.756 -18.325 1.00 75.38 203 PRO A N 1
ATOM 1619 C CA . PRO A 1 203 ? -2.616 -4.185 -18.071 1.00 75.38 203 PRO A CA 1
ATOM 1620 C C . PRO A 1 203 ? -3.686 -4.761 -17.142 1.00 75.38 203 PRO A C 1
ATOM 1622 O O . PRO A 1 203 ? -3.772 -5.985 -16.993 1.00 75.38 203 PRO A O 1
ATOM 1625 N N . PHE A 1 204 ? -4.519 -3.904 -16.555 1.00 76.12 204 PHE A N 1
ATOM 1626 C CA . PHE A 1 204 ? -5.561 -4.272 -15.610 1.00 76.12 204 PHE A CA 1
ATOM 1627 C C . PHE A 1 204 ? -6.992 -3.945 -16.074 1.00 76.12 204 PHE A C 1
ATOM 1629 O O . PHE A 1 204 ? -7.928 -4.240 -15.346 1.00 76.12 204 PHE A O 1
ATOM 1636 N N . MET A 1 205 ? -7.180 -3.386 -17.277 1.00 64.69 205 MET A N 1
ATOM 1637 C CA . MET A 1 205 ? -8.498 -2.993 -17.817 1.00 64.69 205 MET A CA 1
ATOM 1638 C C . MET A 1 205 ? -9.104 -4.046 -18.770 1.00 64.69 205 MET A C 1
ATOM 1640 O O . MET A 1 205 ? -9.822 -3.691 -19.702 1.00 64.69 205 MET A O 1
ATOM 1644 N N . ARG A 1 206 ? -8.761 -5.328 -18.599 1.00 58.38 206 ARG A N 1
ATOM 1645 C CA . ARG A 1 206 ? -9.230 -6.437 -19.451 1.00 58.38 206 ARG A CA 1
ATOM 1646 C C . ARG A 1 206 ? -10.172 -7.361 -18.707 1.00 58.38 206 ARG A C 1
ATOM 1648 O O . ARG A 1 206 ? -9.880 -7.621 -17.520 1.00 58.38 206 ARG A O 1
#

Mean predicted aligned error: 7.94 Å

Secondary structure (DSSP, 8-state):
-----HHHHHHHH-----SSPP-TT---SS---PPPTTSBHHHHHHHHPPPTTSPPPHHHHHHHHHHIIIIIIS--SSSB--TTHHHHHHHHHTT----HHHHHHHHHHHHHHHHHHHHHHT------SSHHHHHHHHHHHTGGGEEPPP----GGGGSHHHHHHH-EE--TT--SHHHHHHHHHHHHHH--SS--TT--S-TT--

Sequence (206 aa):
MIGMSLLDVVAITGLPINPPDYTSDMQPKHQYTIASTTNSYSDFIAHNMGAEGTPVTDDEHVAFLFYWLNAIVFCSRSVQMSKFFLPLAALLHEENTLNLAKLLLGRIFEELGQFVHCLRDNCLISVGGPLWLLQLWLNAIFEKYMTKPGGGATDKQHIKGFRLADYKPNFPNTQSDEDRFWAVFSLFHSCKDFYNDNLNFAPFMR

Solvent-accessible surface area (backbone atoms only — not comparable to full-atom values): 12304 Å² total; per-residue (Å²): 112,87,74,91,47,69,68,55,46,23,61,76,68,69,42,58,91,36,76,50,73,85,54,92,86,68,71,51,94,69,89,68,84,64,67,74,50,88,41,45,64,68,54,46,48,68,68,47,56,75,64,89,94,58,84,87,46,72,44,40,51,28,46,48,41,28,46,44,43,35,65,67,59,42,21,52,70,55,72,36,59,59,71,82,43,45,60,54,17,41,28,49,69,70,67,50,63,51,19,56,32,57,53,51,52,52,49,43,54,52,46,52,51,51,49,54,50,24,67,72,70,71,46,86,82,81,83,48,39,40,54,67,58,55,50,39,51,51,37,48,38,44,42,86,48,35,37,74,67,78,83,70,92,53,94,56,65,84,42,65,68,58,50,33,67,60,46,41,78,52,54,94,88,44,88,49,74,65,47,39,48,51,51,52,51,52,53,57,70,66,44,67,59,96,82,42,99,83,50,42,93,60,73,67,82,119

InterPro domains:
  IPR019557 Aminotransferase-like, plant mobile domain [PF10536] (38-147)

Radius of gyration: 19.79 Å; Cα contacts (8 Å, |Δi|>4): 228; chains: 1; bounding box: 43×44×54 Å

Foldseek 3Di:
DFDDDLVLLCLLPVQDQDDDADDPPDAFPDDADQPDQPDALVVSCVVLDDDPPDDQDLNNQLSVLQSCVCCPQWFPLDRTRDPVCSRVSRCVSVVNDYRSSVVLRVQVVVLVVVVVVCVVVVHDNRDGTPVLSVQLLLCLFQVVQWDFPDDPPDVCPVPSSVRSSPTDGRDPPDDDVVSSVVVSVVVVVVCPDPDDPNTDSCSRPD

pLDDT: mean 83.49, std 9.84, range [50.47, 96.44]

Organism: Arachis hypogaea (NCBI:txid3818)